Protein AF-0000000071621969 (afdb_homodimer)

Structure (mmCIF, N/CA/C/O backbone):
data_AF-0000000071621969-model_v1
#
loop_
_entity.id
_entity.type
_entity.pdbx_description
1 polymer 'Prolamin-like domain-containing protein'
#
loop_
_atom_site.group_PDB
_atom_site.id
_atom_site.type_symbol
_atom_site.label_atom_id
_atom_site.label_alt_id
_atom_site.label_comp_id
_atom_site.label_asym_id
_atom_site.label_entity_id
_atom_site.label_seq_id
_atom_site.pdbx_PDB_ins_code
_atom_site.Cartn_x
_atom_site.Cartn_y
_atom_site.Cartn_z
_atom_site.occupancy
_atom_site.B_iso_or_equiv
_atom_site.auth_seq_id
_atom_site.auth_comp_id
_atom_site.auth_asym_id
_atom_site.auth_atom_id
_atom_site.pdbx_PDB_model_num
ATOM 1 N N . MET A 1 1 ? 39.312 39.062 74.875 1 33 1 MET A N 1
ATOM 2 C CA . MET A 1 1 ? 38.281 39.656 74.062 1 33 1 MET A CA 1
ATOM 3 C C . MET A 1 1 ? 38.281 39.031 72.625 1 33 1 MET A C 1
ATOM 5 O O . MET A 1 1 ? 37.562 39.469 71.75 1 33 1 MET A O 1
ATOM 9 N N . ALA A 1 2 ? 39.188 38.062 72.438 1 46.53 2 ALA A N 1
ATOM 10 C CA . ALA A 1 2 ? 39.594 37.562 71.125 1 46.53 2 ALA A CA 1
ATOM 11 C C . ALA A 1 2 ? 38.625 36.531 70.562 1 46.53 2 ALA A C 1
ATOM 13 O O . ALA A 1 2 ? 38.688 36.156 69.375 1 46.53 2 ALA A O 1
ATOM 14 N N . THR A 1 3 ? 37.688 36 71.375 1 51.53 3 THR A N 1
ATOM 15 C CA . THR A 1 3 ? 37 34.781 71 1 51.53 3 THR A CA 1
ATOM 16 C C . THR A 1 3 ? 35.875 35.062 70 1 51.53 3 THR A C 1
ATOM 18 O O . THR A 1 3 ? 35.219 34.125 69.5 1 51.53 3 THR A O 1
ATOM 21 N N . THR A 1 4 ? 35.5 36.344 69.875 1 51.44 4 THR A N 1
ATOM 22 C CA . THR A 1 4 ? 34.188 36.531 69.25 1 51.44 4 THR A CA 1
ATOM 23 C C . THR A 1 4 ? 34.281 36.375 67.688 1 51.44 4 THR A C 1
ATOM 25 O O . THR A 1 4 ? 33.281 36.469 67 1 51.44 4 THR A O 1
ATOM 28 N N . GLN A 1 5 ? 35.5 36.344 67.125 1 49.06 5 GLN A N 1
ATOM 29 C CA . GLN A 1 5 ? 35.531 36.562 65.688 1 49.06 5 GLN A CA 1
ATOM 30 C C . GLN A 1 5 ? 35.094 35.312 64.938 1 49.06 5 GLN A C 1
ATOM 32 O O . GLN A 1 5 ? 34.812 35.375 63.719 1 49.06 5 GLN A O 1
ATOM 37 N N . TYR A 1 6 ? 35.156 34.125 65.562 1 48.22 6 TYR A N 1
ATOM 38 C CA . TYR A 1 6 ? 35.062 32.938 64.688 1 48.22 6 TYR A CA 1
ATOM 39 C C . TYR A 1 6 ? 33.625 32.688 64.25 1 48.22 6 TYR A C 1
ATOM 41 O O . TYR A 1 6 ? 33.344 31.875 63.375 1 48.22 6 TYR A O 1
ATOM 49 N N . SER A 1 7 ? 32.656 33.312 65 1 53.62 7 SER A N 1
ATOM 50 C CA . SER A 1 7 ? 31.297 32.875 64.75 1 53.62 7 SER A CA 1
ATOM 51 C C . SER A 1 7 ? 30.75 33.469 63.469 1 53.62 7 SER A C 1
ATOM 53 O O . SER A 1 7 ? 29.922 32.844 62.781 1 53.62 7 SER A O 1
ATOM 55 N N . LEU A 1 8 ? 31.312 34.656 63.094 1 53.22 8 LEU A N 1
ATOM 56 C CA . LEU A 1 8 ? 30.688 35.312 61.969 1 53.22 8 LEU A CA 1
ATOM 57 C C . LEU A 1 8 ? 31.047 34.625 60.656 1 53.22 8 LEU A C 1
ATOM 59 O O . LEU A 1 8 ? 30.281 34.688 59.688 1 53.22 8 LEU A O 1
ATOM 63 N N . ASN A 1 9 ? 32.219 33.938 60.688 1 56.28 9 ASN A N 1
ATOM 64 C CA . ASN A 1 9 ? 32.656 33.375 59.438 1 56.28 9 ASN A CA 1
ATOM 65 C C . ASN A 1 9 ? 31.828 32.156 59.031 1 56.28 9 ASN A C 1
ATOM 67 O O . ASN A 1 9 ? 31.672 31.875 57.844 1 56.28 9 ASN A O 1
ATOM 71 N N . ASN A 1 10 ? 31.234 31.469 60.062 1 57.75 10 ASN A N 1
ATOM 72 C CA . ASN A 1 10 ? 30.5 30.25 59.75 1 57.75 10 ASN A CA 1
ATOM 73 C C . ASN A 1 10 ? 29.141 30.562 59.156 1 57.75 10 ASN A C 1
ATOM 75 O O . ASN A 1 10 ? 28.547 29.719 58.469 1 57.75 10 ASN A O 1
ATOM 79 N N . THR A 1 11 ? 28.594 31.781 59.562 1 56.66 11 THR A N 1
ATOM 80 C CA . THR A 1 11 ? 27.266 32.094 59.031 1 56.66 11 THR A CA 1
ATOM 81 C C . THR A 1 11 ? 27.344 32.531 57.594 1 56.66 11 THR A C 1
ATOM 83 O O . THR A 1 11 ? 26.406 32.312 56.812 1 56.66 11 THR A O 1
ATOM 86 N N . ILE A 1 12 ? 28.531 33.125 57.188 1 58.03 12 ILE A N 1
ATOM 87 C CA . ILE A 1 12 ? 28.656 33.562 55.812 1 58.03 12 ILE A CA 1
ATOM 88 C C . ILE A 1 12 ? 28.828 32.375 54.906 1 58.03 12 ILE A C 1
ATOM 90 O O . ILE A 1 12 ? 28.281 32.344 53.781 1 58.03 12 ILE A O 1
ATOM 94 N N . LEU A 1 13 ? 29.359 31.25 55.469 1 57.91 13 LEU A N 1
ATOM 95 C CA . LEU A 1 13 ? 29.594 30.078 54.625 1 57.91 13 LEU A CA 1
ATOM 96 C C . LEU A 1 13 ? 28.266 29.359 54.312 1 57.91 13 LEU A C 1
ATOM 98 O O . LEU A 1 13 ? 28.078 28.859 53.219 1 57.91 13 LEU A O 1
ATOM 102 N N . LEU A 1 14 ? 27.312 29.531 55.219 1 54.31 14 LEU A N 1
ATOM 103 C CA . LEU A 1 14 ? 26.047 28.828 55.031 1 54.31 14 LEU A CA 1
ATOM 104 C C . LEU A 1 14 ? 25.172 29.547 54.031 1 54.31 14 LEU A C 1
ATOM 106 O O . LEU A 1 14 ? 24.484 28.906 53.219 1 54.31 14 LEU A O 1
ATOM 110 N N . VAL A 1 15 ? 25.312 30.891 53.969 1 55.47 15 VAL A N 1
ATOM 111 C CA . VAL A 1 15 ? 24.438 31.609 53.062 1 55.47 15 VAL A CA 1
ATOM 112 C C . VAL A 1 15 ? 24.938 31.469 51.625 1 55.47 15 VAL A C 1
ATOM 114 O O . VAL A 1 15 ? 24.141 31.406 50.688 1 55.47 15 VAL A O 1
ATOM 117 N N . LEU A 1 16 ? 26.266 31.188 51.469 1 54 16 LEU A N 1
ATOM 118 C CA . LEU A 1 16 ? 26.766 31.094 50.094 1 54 16 LEU A CA 1
ATOM 119 C C . LEU A 1 16 ? 26.359 29.766 49.438 1 54 16 LEU A C 1
ATOM 121 O O . LEU A 1 16 ? 26.203 29.688 48.219 1 54 16 LEU A O 1
ATOM 125 N N . ALA A 1 17 ? 26.109 28.734 50.312 1 54.94 17 ALA A N 1
ATOM 126 C CA . ALA A 1 17 ? 25.797 27.438 49.719 1 54.94 17 ALA A CA 1
ATOM 127 C C . ALA A 1 17 ? 24.375 27.391 49.188 1 54.94 17 ALA A C 1
ATOM 129 O O . ALA A 1 17 ? 24.078 26.656 48.25 1 54.94 17 ALA A O 1
ATOM 130 N N . LEU A 1 18 ? 23.469 28.219 49.75 1 52.69 18 LEU A N 1
ATOM 131 C CA . LEU A 1 18 ? 22.078 28.125 49.344 1 52.69 18 LEU A CA 1
ATOM 132 C C . LEU A 1 18 ? 21.844 28.797 48 1 52.69 18 LEU A C 1
ATOM 134 O O . LEU A 1 18 ? 20.969 28.375 47.219 1 52.69 18 LEU A O 1
ATOM 138 N N . VAL A 1 19 ? 22.641 29.828 47.594 1 51.72 19 VAL A N 1
ATOM 139 C CA . VAL A 1 19 ? 22.344 30.531 46.375 1 51.72 19 VAL A CA 1
ATOM 140 C C . VAL A 1 19 ? 22.781 29.688 45.188 1 51.72 19 VAL A C 1
ATOM 142 O O . VAL A 1 19 ? 22.203 29.797 44.094 1 51.72 19 VAL A O 1
ATOM 145 N N . PHE A 1 20 ? 23.75 28.766 45.344 1 51.94 20 PHE A N 1
ATOM 146 C CA . PHE A 1 20 ? 24.234 28.062 44.156 1 51.94 20 PHE A CA 1
ATOM 147 C C . PHE A 1 20 ? 23.234 27.031 43.688 1 51.94 20 PHE A C 1
ATOM 149 O O . PHE A 1 20 ? 23.375 26.469 42.594 1 51.94 20 PHE A O 1
ATOM 156 N N . LEU A 1 21 ? 22.391 26.578 44.562 1 48.22 21 LEU A N 1
ATOM 157 C CA . LEU A 1 21 ? 21.531 25.469 44.156 1 48.22 21 LEU A CA 1
ATOM 158 C C . LEU A 1 21 ? 20.438 25.969 43.219 1 48.22 21 LEU A C 1
ATOM 160 O O . LEU A 1 21 ? 19.797 25.172 42.531 1 48.22 21 LEU A O 1
ATOM 164 N N . ALA A 1 22 ? 20.031 27.234 43.375 1 46.84 22 ALA A N 1
ATOM 165 C CA . ALA A 1 22 ? 18.828 27.594 42.625 1 46.84 22 ALA A CA 1
ATOM 166 C C . ALA A 1 22 ? 19.125 27.734 41.125 1 46.84 22 ALA A C 1
ATOM 168 O O . ALA A 1 22 ? 18.203 27.906 40.344 1 46.84 22 ALA A O 1
ATOM 169 N N . MET A 1 23 ? 20.359 28.062 40.75 1 44.5 23 MET A N 1
ATOM 170 C CA . MET A 1 23 ? 20.484 28.5 39.344 1 44.5 23 MET A CA 1
ATOM 171 C C . MET A 1 23 ? 20.406 27.312 38.406 1 44.5 23 MET A C 1
ATOM 173 O O . MET A 1 23 ? 20.531 27.469 37.188 1 44.5 23 MET A O 1
ATOM 177 N N . ALA A 1 24 ? 20.703 26.109 38.875 1 45.62 24 ALA A N 1
ATOM 178 C CA . ALA A 1 24 ? 20.781 25.156 37.781 1 45.62 24 ALA A CA 1
ATOM 179 C C . ALA A 1 24 ? 19.391 24.844 37.219 1 45.62 24 ALA A C 1
ATOM 181 O O . ALA A 1 24 ? 18.75 23.875 37.625 1 45.62 24 ALA A O 1
ATOM 182 N N . LEU A 1 25 ? 18.453 25.75 37.25 1 46.94 25 LEU A N 1
ATOM 183 C CA . LEU A 1 25 ? 17.312 25.328 36.469 1 46.94 25 LEU A CA 1
ATOM 184 C C . LEU A 1 25 ? 17.719 24.984 35.031 1 46.94 25 LEU A C 1
ATOM 186 O O . LEU A 1 25 ? 18.359 25.797 34.344 1 46.94 25 LEU A O 1
ATOM 190 N N . PRO A 1 26 ? 18.047 23.703 34.719 1 51 26 PRO A N 1
ATOM 191 C CA . PRO A 1 26 ? 18.25 23.422 33.281 1 51 26 PRO A CA 1
ATOM 192 C C . PRO A 1 26 ? 17.234 24.109 32.375 1 51 26 PRO A C 1
ATOM 194 O O . PRO A 1 26 ? 16.062 24.234 32.75 1 51 26 PRO A O 1
ATOM 197 N N . THR A 1 27 ? 17.469 25.328 31.812 1 47.75 27 THR A N 1
ATOM 198 C CA . THR A 1 27 ? 16.703 25.766 30.641 1 47.75 27 THR A CA 1
ATOM 199 C C . THR A 1 27 ? 16.312 24.578 29.766 1 47.75 27 THR A C 1
ATOM 201 O O . THR A 1 27 ? 17.172 23.859 29.266 1 47.75 27 THR A O 1
ATOM 204 N N . SER A 1 28 ? 15.422 23.688 30.219 1 44.31 28 SER A N 1
ATOM 205 C CA . SER A 1 28 ? 14.812 22.797 29.234 1 44.31 28 SER A CA 1
ATOM 206 C C . SER A 1 28 ? 14.656 23.5 27.891 1 44.31 28 SER A C 1
ATOM 208 O O . SER A 1 28 ? 13.867 24.438 27.75 1 44.31 28 SER A O 1
ATOM 210 N N . MET A 1 29 ? 15.734 23.938 27.203 1 40.69 29 MET A N 1
ATOM 211 C CA . MET A 1 29 ? 15.547 24.266 25.781 1 40.69 29 MET A CA 1
ATOM 212 C C . MET A 1 29 ? 14.438 23.422 25.172 1 40.69 29 MET A C 1
ATOM 214 O O . MET A 1 29 ? 14.547 22.188 25.125 1 40.69 29 MET A O 1
ATOM 218 N N . ALA A 1 30 ? 13.195 23.594 25.469 1 45.81 30 ALA A N 1
ATOM 219 C CA . ALA A 1 30 ? 12.156 23.094 24.578 1 45.81 30 ALA A CA 1
ATOM 220 C C . ALA A 1 30 ? 12.594 23.172 23.109 1 45.81 30 ALA A C 1
ATOM 222 O O . ALA A 1 30 ? 12.758 24.266 22.578 1 45.81 30 ALA A O 1
ATOM 223 N N . ARG A 1 31 ? 13.547 22.422 22.703 1 43.47 31 ARG A N 1
ATOM 224 C CA . ARG A 1 31 ? 13.758 22.281 21.25 1 43.47 31 ARG A CA 1
ATOM 225 C C . ARG A 1 31 ? 12.453 22.469 20.5 1 43.47 31 ARG A C 1
ATOM 227 O O . ARG A 1 31 ? 11.531 21.656 20.625 1 43.47 31 ARG A O 1
ATOM 234 N N . VAL A 1 32 ? 11.977 23.609 20.234 1 44.88 32 VAL A N 1
ATOM 235 C CA . VAL A 1 32 ? 11.031 23.812 19.156 1 44.88 32 VAL A CA 1
ATOM 236 C C . VAL A 1 32 ? 11.312 22.828 18.016 1 44.88 32 VAL A C 1
ATOM 238 O O . VAL A 1 32 ? 12.344 22.922 17.359 1 44.88 32 VAL A O 1
ATOM 241 N N . ARG A 1 33 ? 11.148 21.562 18.266 1 44.62 33 ARG A N 1
ATOM 242 C CA . ARG A 1 33 ? 11.125 20.656 17.125 1 44.62 33 ARG A CA 1
ATOM 243 C C . ARG A 1 33 ? 10.703 21.406 15.852 1 44.62 33 ARG A C 1
ATOM 245 O O . ARG A 1 33 ? 9.586 21.922 15.781 1 44.62 33 ARG A O 1
ATOM 252 N N . ASN A 1 34 ? 11.539 22.141 15.172 1 46.16 34 ASN A N 1
ATOM 253 C CA . ASN A 1 34 ? 11.297 22.828 13.906 1 46.16 34 ASN A CA 1
ATOM 254 C C . ASN A 1 34 ? 10.359 22.016 13.008 1 46.16 34 ASN A C 1
ATOM 256 O O . ASN A 1 34 ? 10.672 20.891 12.633 1 46.16 34 ASN A O 1
ATOM 260 N N . ASP A 1 35 ? 9.055 22.297 13.094 1 54.62 35 ASP A N 1
ATOM 261 C CA . ASP A 1 35 ? 7.953 21.812 12.266 1 54.62 35 ASP A CA 1
ATOM 262 C C . ASP A 1 35 ? 8.43 21.484 10.852 1 54.62 35 ASP A C 1
ATOM 264 O O . ASP A 1 35 ? 7.977 20.5 10.25 1 54.62 35 ASP A O 1
ATOM 268 N N . HIS A 1 36 ? 9.406 22.344 10.336 1 57.03 36 HIS A N 1
ATOM 269 C CA . HIS A 1 36 ? 9.898 22.125 8.977 1 57.03 36 HIS A CA 1
ATOM 270 C C . HIS A 1 36 ? 10.602 20.781 8.852 1 57.03 36 HIS A C 1
ATOM 272 O O . HIS A 1 36 ? 10.469 20.094 7.84 1 57.03 36 HIS A O 1
ATOM 278 N N . ASP A 1 37 ? 11.375 20.359 9.922 1 62.81 37 ASP A N 1
ATOM 279 C CA . ASP A 1 37 ? 12.133 19.125 9.859 1 62.81 37 ASP A CA 1
ATOM 280 C C . ASP A 1 37 ? 11.203 17.906 9.859 1 62.81 37 ASP A C 1
ATOM 282 O O . ASP A 1 37 ? 11.445 16.938 9.141 1 62.81 37 ASP A O 1
ATOM 286 N N . ASP A 1 38 ? 10.133 18.125 10.531 1 69.94 38 ASP A N 1
ATOM 287 C CA . ASP A 1 38 ? 9.219 16.984 10.656 1 69.94 38 ASP A CA 1
ATOM 288 C C . ASP A 1 38 ? 8.5 16.719 9.344 1 69.94 38 ASP A C 1
ATOM 290 O O . ASP A 1 38 ? 8.297 15.555 8.969 1 69.94 38 ASP A O 1
ATOM 294 N N . HIS A 1 39 ? 8.352 17.75 8.523 1 76.06 39 HIS A N 1
ATOM 295 C CA . HIS A 1 39 ? 7.613 17.578 7.273 1 76.06 39 HIS A CA 1
ATOM 296 C C . HIS A 1 39 ? 8.477 16.906 6.211 1 76.06 39 HIS A C 1
ATOM 298 O O . HIS A 1 39 ? 7.992 16.062 5.453 1 76.06 39 HIS A O 1
ATOM 304 N N . ASN A 1 40 ? 9.703 17.344 6.207 1 82.56 40 ASN A N 1
ATOM 305 C CA . ASN A 1 40 ? 10.625 16.703 5.27 1 82.56 40 ASN A CA 1
ATOM 306 C C . ASN A 1 40 ? 10.797 15.227 5.578 1 82.56 40 ASN A C 1
ATOM 308 O O . ASN A 1 40 ? 10.938 14.406 4.668 1 82.56 40 ASN A O 1
ATOM 312 N N . GLU A 1 41 ? 10.633 14.992 6.844 1 90.19 41 GLU A N 1
ATOM 313 C CA . GLU A 1 41 ? 10.758 13.586 7.227 1 90.19 41 GLU A CA 1
ATOM 314 C C . GLU A 1 41 ? 9.555 12.773 6.762 1 90.19 41 GLU A C 1
ATOM 316 O O . GLU A 1 41 ? 9.711 11.672 6.234 1 90.19 41 GLU A O 1
ATOM 321 N N . LEU A 1 42 ? 8.391 13.344 6.871 1 91.19 42 LEU A N 1
ATOM 322 C CA . LEU A 1 42 ? 7.195 12.633 6.438 1 91.19 42 LEU A CA 1
ATOM 323 C C . LEU A 1 42 ? 7.211 12.406 4.93 1 91.19 42 LEU A C 1
ATOM 325 O O . LEU A 1 42 ? 6.891 11.312 4.457 1 91.19 42 LEU A O 1
ATOM 329 N N . ILE A 1 43 ? 7.688 13.43 4.23 1 91.94 43 ILE A N 1
ATOM 330 C CA . ILE A 1 43 ? 7.789 13.344 2.775 1 91.94 43 ILE A CA 1
ATOM 331 C C . ILE A 1 43 ? 8.727 12.203 2.387 1 91.94 43 ILE A C 1
ATOM 333 O O . ILE A 1 43 ? 8.414 11.422 1.489 1 91.94 43 ILE A O 1
ATOM 337 N N . SER A 1 44 ? 9.75 12.07 3.037 1 91.12 44 SER A N 1
ATOM 338 C CA . SER A 1 44 ? 10.727 11.023 2.764 1 91.12 44 SER A CA 1
ATOM 339 C C . SER A 1 44 ? 10.18 9.648 3.111 1 91.12 44 SER A C 1
ATOM 341 O O . SER A 1 44 ? 10.336 8.695 2.344 1 91.12 44 SER A O 1
ATOM 343 N N . ARG A 1 45 ? 9.469 9.555 4.219 1 91.25 45 ARG A N 1
ATOM 344 C CA . ARG A 1 45 ? 8.914 8.266 4.637 1 91.25 45 ARG A CA 1
ATOM 345 C C . ARG A 1 45 ? 7.82 7.809 3.676 1 91.25 45 ARG A C 1
ATOM 347 O O . ARG A 1 45 ? 7.668 6.609 3.43 1 91.25 45 ARG A O 1
ATOM 354 N N . LEU A 1 46 ? 7.16 8.758 3.062 1 93.56 46 LEU A N 1
ATOM 355 C CA . LEU A 1 46 ? 6.074 8.43 2.143 1 93.56 46 LEU A CA 1
ATOM 356 C C . LEU A 1 46 ? 6.602 8.234 0.727 1 93.56 46 LEU A C 1
ATOM 358 O O . LEU A 1 46 ? 5.828 7.98 -0.199 1 93.56 46 LEU A O 1
ATOM 362 N N . LYS A 1 47 ? 7.941 8.352 0.608 1 93.94 47 LYS A N 1
ATOM 363 C CA . LYS A 1 47 ? 8.594 8.18 -0.686 1 93.94 47 LYS A CA 1
ATOM 364 C C . LYS A 1 47 ? 8.055 9.172 -1.71 1 93.94 47 LYS A C 1
ATOM 366 O O . LYS A 1 47 ? 7.742 8.797 -2.842 1 93.94 47 LYS A O 1
ATOM 371 N N . LEU A 1 48 ? 7.996 10.383 -1.327 1 90.25 48 LEU A N 1
ATOM 372 C CA . LEU A 1 48 ? 7.473 11.422 -2.203 1 90.25 48 LEU A CA 1
ATOM 373 C C . LEU A 1 48 ? 8.578 12.391 -2.619 1 90.25 48 LEU A C 1
ATOM 375 O O . LEU A 1 48 ? 8.336 13.336 -3.365 1 90.25 48 LEU A O 1
ATOM 379 N N . ASP A 1 49 ? 9.742 12.078 -2.197 1 82.94 49 ASP A N 1
ATOM 380 C CA . ASP A 1 49 ? 10.859 12.969 -2.51 1 82.94 49 ASP A CA 1
ATOM 381 C C . ASP A 1 49 ? 11.211 12.898 -3.994 1 82.94 49 ASP A C 1
ATOM 383 O O . ASP A 1 49 ? 10.859 11.938 -4.68 1 82.94 49 ASP A O 1
ATOM 387 N N . SER A 1 50 ? 11.477 13.914 -4.582 1 73.31 50 SER A N 1
ATOM 388 C CA . SER A 1 50 ? 11.812 14.039 -6 1 73.31 50 SER A CA 1
ATOM 389 C C . SER A 1 50 ? 13.039 13.203 -6.348 1 73.31 50 SER A C 1
ATOM 391 O O . SER A 1 50 ? 13.516 13.234 -7.484 1 73.31 50 SER A O 1
ATOM 393 N N . SER A 1 51 ? 13.383 12.438 -5.438 1 66.94 51 SER A N 1
ATOM 394 C CA . SER A 1 51 ? 14.492 11.578 -5.828 1 66.94 51 SER A CA 1
ATOM 395 C C . SER A 1 51 ? 14.031 10.469 -6.77 1 66.94 51 SER A C 1
ATOM 397 O O . SER A 1 51 ? 12.859 10.086 -6.762 1 66.94 51 SER A O 1
ATOM 399 N N . SER A 1 52 ? 14.773 10.148 -7.797 1 59.34 52 SER A N 1
ATOM 400 C CA . SER A 1 52 ? 14.492 9.117 -8.789 1 59.34 52 SER A CA 1
ATOM 401 C C . SER A 1 52 ? 13.945 7.852 -8.125 1 59.34 52 SER A C 1
ATOM 403 O O . SER A 1 52 ? 12.992 7.246 -8.617 1 59.34 52 SER A O 1
ATOM 405 N N . SER A 1 53 ? 14.461 7.594 -6.938 1 61.28 53 SER A N 1
ATOM 406 C CA . SER A 1 53 ? 14.094 6.352 -6.27 1 61.28 53 SER A CA 1
ATOM 407 C C . SER A 1 53 ? 12.68 6.43 -5.703 1 61.28 53 SER A C 1
ATOM 409 O O . SER A 1 53 ? 11.922 5.461 -5.777 1 61.28 53 SER A O 1
ATOM 411 N N . SER A 1 54 ? 12.25 7.602 -5.227 1 62.94 54 SER A N 1
ATOM 412 C CA . SER A 1 54 ? 10.953 7.762 -4.582 1 62.94 54 SER A CA 1
ATOM 413 C C . SER A 1 54 ? 9.82 7.715 -5.602 1 62.94 54 SER A C 1
ATOM 415 O O . SER A 1 54 ? 8.766 7.129 -5.336 1 62.94 54 SER A O 1
ATOM 417 N N . ASN A 1 55 ? 10.148 8.266 -6.797 1 63.31 55 ASN A N 1
ATOM 418 C CA . ASN A 1 55 ? 9.117 8.297 -7.832 1 63.31 55 ASN A CA 1
ATOM 419 C C . ASN A 1 55 ? 8.828 6.906 -8.383 1 63.31 55 ASN A C 1
ATOM 421 O O . ASN A 1 55 ? 7.703 6.621 -8.797 1 63.31 55 ASN A O 1
ATOM 425 N N . ASN A 1 56 ? 9.609 6.02 -7.98 1 89.94 56 ASN A N 1
ATOM 426 C CA . ASN A 1 56 ? 9.477 4.68 -8.539 1 89.94 56 ASN A CA 1
ATOM 427 C C . ASN A 1 56 ? 8.68 3.768 -7.609 1 89.94 56 ASN A C 1
ATOM 429 O O . ASN A 1 56 ? 8.117 2.76 -8.047 1 89.94 56 ASN A O 1
ATOM 433 N N . CYS A 1 57 ? 8.461 4.332 -6.449 1 96 57 CYS A N 1
ATOM 434 C CA . CYS A 1 57 ? 7.84 3.432 -5.484 1 96 57 CYS A CA 1
ATOM 435 C C . CYS A 1 57 ? 6.336 3.34 -5.719 1 96 57 CYS A C 1
ATOM 437 O O . CYS A 1 57 ? 5.789 2.244 -5.844 1 96 57 CYS A O 1
ATOM 439 N N . TRP A 1 58 ? 5.637 4.457 -5.836 1 95.62 58 TRP A N 1
ATOM 440 C CA . TRP A 1 58 ? 4.195 4.445 -6.059 1 95.62 58 TRP A CA 1
ATOM 441 C C . TRP A 1 58 ? 3.865 3.9 -7.441 1 95.62 58 TRP A C 1
ATOM 443 O O . TRP A 1 58 ? 2.891 3.162 -7.609 1 95.62 58 TRP A O 1
ATOM 453 N N . ASP A 1 59 ? 4.727 4.246 -8.453 1 95.44 59 ASP A N 1
ATOM 454 C CA . ASP A 1 59 ? 4.551 3.682 -9.789 1 95.44 59 ASP A CA 1
ATOM 455 C C . ASP A 1 59 ? 4.645 2.158 -9.75 1 95.44 59 ASP A C 1
ATOM 457 O O . ASP A 1 59 ? 3.883 1.469 -10.438 1 95.44 59 ASP A O 1
ATOM 461 N N . SER A 1 60 ? 5.582 1.694 -9.016 1 97.31 60 SER A N 1
ATOM 462 C CA . SER A 1 60 ? 5.762 0.25 -8.906 1 97.31 60 SER A CA 1
ATOM 463 C C . SER A 1 60 ? 4.582 -0.401 -8.188 1 97.31 60 SER A C 1
ATOM 465 O O . SER A 1 60 ? 4.199 -1.527 -8.516 1 97.31 60 SER A O 1
ATOM 467 N N . LEU A 1 61 ? 4.012 0.309 -7.211 1 96.94 61 LEU A N 1
ATOM 468 C CA . LEU A 1 61 ? 2.83 -0.215 -6.531 1 96.94 61 LEU A CA 1
ATOM 469 C C . LEU A 1 61 ? 1.648 -0.311 -7.488 1 96.94 61 LEU A C 1
ATOM 471 O O . LEU A 1 61 ? 0.916 -1.303 -7.48 1 96.94 61 LEU A O 1
ATOM 475 N N . ILE A 1 62 ? 1.509 0.731 -8.312 1 95.94 62 ILE A N 1
ATOM 476 C CA . ILE A 1 62 ? 0.455 0.722 -9.32 1 95.94 62 ILE A CA 1
ATOM 477 C C . ILE A 1 62 ? 0.706 -0.406 -10.32 1 95.94 62 ILE A C 1
ATOM 479 O O . ILE A 1 62 ? -0.222 -1.12 -10.703 1 95.94 62 ILE A O 1
ATOM 483 N N . GLU A 1 63 ? 1.923 -0.586 -10.734 1 97.31 63 GLU A N 1
ATOM 484 C CA . GLU A 1 63 ? 2.277 -1.679 -11.633 1 97.31 63 GLU A CA 1
ATOM 485 C C . GLU A 1 63 ? 1.968 -3.035 -11.008 1 97.31 63 GLU A C 1
ATOM 487 O O . GLU A 1 63 ? 1.441 -3.928 -11.672 1 97.31 63 GLU A O 1
ATOM 492 N N . LEU A 1 64 ? 2.289 -3.217 -9.75 1 97.62 64 LEU A N 1
ATOM 493 C CA . LEU A 1 64 ? 1.969 -4.461 -9.062 1 97.62 64 LEU A CA 1
ATOM 494 C C . LEU A 1 64 ? 0.469 -4.734 -9.094 1 97.62 64 LEU A C 1
ATOM 496 O O . LEU A 1 64 ? 0.044 -5.867 -9.328 1 97.62 64 LEU A O 1
ATOM 500 N N . GLN A 1 65 ? -0.31 -3.701 -8.82 1 95.56 65 GLN A N 1
ATOM 501 C CA . GLN A 1 65 ? -1.759 -3.846 -8.914 1 95.56 65 GLN A CA 1
ATOM 502 C C . GLN A 1 65 ? -2.184 -4.27 -10.312 1 95.56 65 GLN A C 1
ATOM 504 O O . GLN A 1 65 ? -3.066 -5.113 -10.477 1 95.56 65 GLN A O 1
ATOM 509 N N . SER A 1 66 ? -1.54 -3.621 -11.273 1 96.44 66 SER A N 1
ATOM 510 C CA . SER A 1 66 ? -1.92 -3.869 -12.664 1 96.44 66 SER A CA 1
ATOM 511 C C . SER A 1 66 ? -1.583 -5.297 -13.078 1 96.44 66 SER A C 1
ATOM 513 O O . SER A 1 66 ? -2.252 -5.871 -13.938 1 96.44 66 SER A O 1
ATOM 515 N N . CYS A 1 67 ? -0.623 -5.914 -12.445 1 97.5 67 CYS A N 1
ATOM 516 C CA . CYS A 1 67 ? -0.188 -7.234 -12.883 1 97.5 67 CYS A CA 1
ATOM 517 C C . CYS A 1 67 ? -0.594 -8.305 -11.875 1 97.5 67 CYS A C 1
ATOM 519 O O . CYS A 1 67 ? -0.052 -9.414 -11.883 1 97.5 67 CYS A O 1
ATOM 521 N N . THR A 1 68 ? -1.545 -8.055 -11.016 1 95.44 68 THR A N 1
ATOM 522 C CA . THR A 1 68 ? -1.96 -9 -9.984 1 95.44 68 THR A CA 1
ATOM 523 C C . THR A 1 68 ? -2.48 -10.289 -10.609 1 95.44 68 THR A C 1
ATOM 525 O O . THR A 1 68 ? -2.289 -11.375 -10.062 1 95.44 68 THR A O 1
ATOM 528 N N . THR A 1 69 ? -3.164 -10.125 -11.734 1 93.88 69 THR A N 1
ATOM 529 C CA . THR A 1 69 ? -3.646 -11.328 -12.406 1 93.88 69 THR A CA 1
ATOM 530 C C . THR A 1 69 ? -2.48 -12.227 -12.805 1 93.88 69 THR A C 1
ATOM 532 O O . THR A 1 69 ? -2.555 -13.445 -12.656 1 93.88 69 THR A O 1
ATOM 535 N N . GLU A 1 70 ? -1.412 -11.562 -13.32 1 96.94 70 GLU A N 1
ATOM 536 C CA . GLU A 1 70 ? -0.196 -12.305 -13.625 1 96.94 70 GLU A CA 1
ATOM 537 C C . GLU A 1 70 ? 0.334 -13.031 -12.391 1 96.94 70 GLU A C 1
ATOM 539 O O . GLU A 1 70 ? 0.745 -14.188 -12.469 1 96.94 70 GLU A O 1
ATOM 544 N N . VAL A 1 71 ? 0.311 -12.469 -11.305 1 97.56 71 VAL A N 1
ATOM 545 C CA . VAL A 1 71 ? 0.828 -13.023 -10.062 1 97.56 71 VAL A CA 1
ATOM 546 C C . VAL A 1 71 ? -0.031 -14.211 -9.633 1 97.56 71 VAL A C 1
ATOM 548 O O . VAL A 1 71 ? 0.494 -15.258 -9.258 1 97.56 71 VAL A O 1
ATOM 551 N N . ILE A 1 72 ? -1.323 -14.031 -9.688 1 95 72 ILE A N 1
ATOM 552 C CA . ILE A 1 72 ? -2.242 -15.102 -9.32 1 95 72 ILE A CA 1
ATOM 553 C C . ILE A 1 72 ? -2.016 -16.312 -10.219 1 95 72 ILE A C 1
ATOM 555 O O . ILE A 1 72 ? -1.892 -17.438 -9.734 1 95 72 ILE A O 1
ATOM 559 N N . MET A 1 73 ? -1.929 -16.062 -11.539 1 94.75 73 MET A N 1
ATOM 560 C CA . MET A 1 73 ? -1.71 -17.141 -12.484 1 94.75 73 MET A CA 1
ATOM 561 C C . MET A 1 73 ? -0.354 -17.812 -12.258 1 94.75 73 MET A C 1
ATOM 563 O O . MET A 1 73 ? -0.206 -19.016 -12.445 1 94.75 73 MET A O 1
ATOM 567 N N . PHE A 1 74 ? 0.629 -16.984 -11.867 1 96.38 74 PHE A N 1
ATOM 568 C CA . PHE A 1 74 ? 1.951 -17.5 -11.516 1 96.38 74 PHE A CA 1
ATOM 569 C C . PHE A 1 74 ? 1.85 -18.594 -10.469 1 96.38 74 PHE A C 1
ATOM 571 O O . PHE A 1 74 ? 2.48 -19.656 -10.602 1 96.38 74 PHE A O 1
ATOM 578 N N . PHE A 1 75 ? 1.083 -18.391 -9.422 1 94.44 75 PHE A N 1
ATOM 579 C CA . PHE A 1 75 ? 0.949 -19.375 -8.352 1 94.44 75 PHE A CA 1
ATOM 580 C C . PHE A 1 75 ? 0.035 -20.516 -8.773 1 94.44 75 PHE A C 1
ATOM 582 O O . PHE A 1 75 ? 0.229 -21.656 -8.352 1 94.44 75 PHE A O 1
ATOM 589 N N . LEU A 1 76 ? -0.852 -20.266 -9.633 1 90.88 76 LEU A N 1
ATOM 590 C CA . LEU A 1 76 ? -1.815 -21.281 -10.062 1 90.88 76 LEU A CA 1
ATOM 591 C C . LEU A 1 76 ? -1.181 -22.25 -11.047 1 90.88 76 LEU A C 1
ATOM 593 O O . LEU A 1 76 ? -1.533 -23.438 -11.07 1 90.88 76 LEU A O 1
ATOM 597 N N . ASN A 1 77 ? -0.298 -21.719 -11.789 1 91.56 77 ASN A N 1
ATOM 598 C CA . ASN A 1 77 ? 0.219 -22.5 -12.906 1 91.56 77 ASN A CA 1
ATOM 599 C C . ASN A 1 77 ? 1.617 -23.047 -12.617 1 91.56 77 ASN A C 1
ATOM 601 O O . ASN A 1 77 ? 2.445 -23.156 -13.523 1 91.56 77 ASN A O 1
ATOM 605 N N . GLY A 1 78 ? 1.987 -23.156 -11.336 1 91.81 78 GLY A N 1
ATOM 606 C CA . GLY A 1 78 ? 3.227 -23.828 -10.992 1 91.81 78 GLY A CA 1
ATOM 607 C C . GLY A 1 78 ? 4.438 -22.922 -11.039 1 91.81 78 GLY A C 1
ATOM 608 O O . GLY A 1 78 ? 5.551 -23.375 -11.305 1 91.81 78 GLY A O 1
ATOM 609 N N . GLU A 1 79 ? 4.234 -21.562 -10.977 1 93.19 79 GLU A N 1
ATOM 610 C CA . GLU A 1 79 ? 5.289 -20.578 -10.812 1 93.19 79 GLU A CA 1
ATOM 611 C C . GLU A 1 79 ? 6.258 -20.594 -11.992 1 93.19 79 GLU A C 1
ATOM 613 O O . GLU A 1 79 ? 7.477 -20.609 -11.797 1 93.19 79 GLU A O 1
ATOM 618 N N . THR A 1 80 ? 5.688 -20.547 -13.156 1 90.25 80 THR A N 1
ATOM 619 C CA . THR A 1 80 ? 6.52 -20.766 -14.336 1 90.25 80 THR A CA 1
ATOM 620 C C . THR A 1 80 ? 6.867 -19.438 -15.008 1 90.25 80 THR A C 1
ATOM 622 O O . THR A 1 80 ? 7.875 -19.344 -15.711 1 90.25 80 THR A O 1
ATOM 625 N N . TYR A 1 81 ? 5.945 -18.484 -14.883 1 94.62 81 TYR A N 1
ATOM 626 C CA . TYR A 1 81 ? 6.285 -17.266 -15.602 1 94.62 81 TYR A CA 1
ATOM 627 C C . TYR A 1 81 ? 5.668 -16.047 -14.93 1 94.62 81 TYR A C 1
ATOM 629 O O . TYR A 1 81 ? 4.488 -16.062 -14.562 1 94.62 81 TYR A O 1
ATOM 637 N N . LEU A 1 82 ? 6.457 -14.969 -14.828 1 96.5 82 LEU A N 1
ATOM 638 C CA . LEU A 1 82 ? 6.094 -13.602 -14.461 1 96.5 82 LEU A CA 1
ATOM 639 C C . LEU A 1 82 ? 6.75 -12.594 -15.398 1 96.5 82 LEU A C 1
ATOM 641 O O . LEU A 1 82 ? 7.949 -12.672 -15.656 1 96.5 82 LEU A O 1
ATOM 645 N N . GLY A 1 83 ? 5.961 -11.656 -15.945 1 96.94 83 GLY A N 1
ATOM 646 C CA . GLY A 1 83 ? 6.492 -10.695 -16.891 1 96.94 83 GLY A CA 1
ATOM 647 C C . GLY A 1 83 ? 7.551 -9.789 -16.297 1 96.94 83 GLY A C 1
ATOM 648 O O . GLY A 1 83 ? 7.59 -9.586 -15.078 1 96.94 83 GLY A O 1
ATOM 649 N N . PRO A 1 84 ? 8.406 -9.258 -17.141 1 97 84 PRO A N 1
ATOM 650 C CA . PRO A 1 84 ? 9.531 -8.461 -16.641 1 97 84 PRO A CA 1
ATOM 651 C C . PRO A 1 84 ? 9.086 -7.203 -15.906 1 97 84 PRO A C 1
ATOM 653 O O . PRO A 1 84 ? 9.719 -6.797 -14.93 1 97 84 PRO A O 1
ATOM 656 N N . SER A 1 85 ? 8.016 -6.582 -16.375 1 96.88 85 SER A N 1
ATOM 657 C CA . SER A 1 85 ? 7.535 -5.379 -15.711 1 96.88 85 SER A CA 1
ATOM 658 C C . SER A 1 85 ? 7.047 -5.688 -14.297 1 96.88 85 SER A C 1
ATOM 660 O O . SER A 1 85 ? 7.309 -4.926 -13.367 1 96.88 85 SER A O 1
ATOM 662 N N . CYS A 1 86 ? 6.371 -6.762 -14.18 1 98.25 86 CYS A N 1
ATOM 663 C CA . CYS A 1 86 ? 5.891 -7.188 -12.875 1 98.25 86 CYS A CA 1
ATOM 664 C C . CYS A 1 86 ? 7.055 -7.52 -11.945 1 98.25 86 CYS A C 1
ATOM 666 O O . CYS A 1 86 ? 7.066 -7.105 -10.789 1 98.25 86 CYS A O 1
ATOM 668 N N . CYS A 1 87 ? 8.055 -8.18 -12.461 1 98.06 87 CYS A N 1
ATOM 669 C CA . CYS A 1 87 ? 9.242 -8.516 -11.688 1 98.06 87 CYS A CA 1
ATOM 670 C C . CYS A 1 87 ? 9.977 -7.262 -11.234 1 98.06 87 CYS A C 1
ATOM 672 O O . CYS A 1 87 ? 10.438 -7.184 -10.094 1 98.06 87 CYS A O 1
ATOM 674 N N . GLN A 1 88 ? 10.062 -6.379 -12.148 1 96.88 88 GLN A N 1
ATOM 675 C CA . GLN A 1 88 ? 10.719 -5.129 -11.781 1 96.88 88 GLN A CA 1
ATOM 676 C C . GLN A 1 88 ? 9.984 -4.426 -10.648 1 96.88 88 GLN A C 1
ATOM 678 O O . GLN A 1 88 ? 10.602 -3.924 -9.711 1 96.88 88 GLN A O 1
ATOM 683 N N . ALA A 1 89 ? 8.633 -4.355 -10.758 1 97.44 89 ALA A N 1
ATOM 684 C CA . ALA A 1 89 ? 7.824 -3.73 -9.711 1 97.44 89 ALA A CA 1
ATOM 685 C C . ALA A 1 89 ? 8.031 -4.426 -8.375 1 97.44 89 ALA A C 1
ATOM 687 O O . ALA A 1 89 ? 8.195 -3.768 -7.34 1 97.44 89 ALA A O 1
ATOM 688 N N . ILE A 1 90 ? 8.062 -5.699 -8.359 1 97.88 90 ILE A N 1
ATOM 689 C CA . ILE A 1 90 ? 8.25 -6.496 -7.152 1 97.88 90 ILE A CA 1
ATOM 690 C C . ILE A 1 90 ? 9.617 -6.191 -6.539 1 97.88 90 ILE A C 1
ATOM 692 O O . ILE A 1 90 ? 9.727 -5.988 -5.328 1 97.88 90 ILE A O 1
ATOM 696 N N . ARG A 1 91 ? 10.617 -6.109 -7.359 1 96.75 91 ARG A N 1
ATOM 697 C CA . ARG A 1 91 ? 11.969 -5.828 -6.875 1 96.75 91 ARG A CA 1
ATOM 698 C C . ARG A 1 91 ? 12.055 -4.434 -6.27 1 96.75 91 ARG A C 1
ATOM 700 O O . ARG A 1 91 ? 12.594 -4.258 -5.176 1 96.75 91 ARG A O 1
ATOM 707 N N . ILE A 1 92 ? 11.57 -3.492 -6.949 1 96.31 92 ILE A N 1
ATOM 708 C CA . ILE A 1 92 ? 11.656 -2.107 -6.5 1 96.31 92 ILE A CA 1
ATOM 709 C C . ILE A 1 92 ? 10.922 -1.948 -5.172 1 96.31 92 ILE A C 1
ATOM 711 O O . ILE A 1 92 ? 11.453 -1.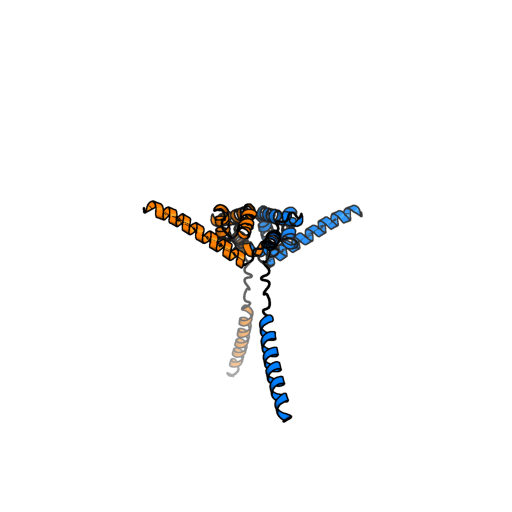354 -4.23 1 96.31 92 ILE A O 1
ATOM 715 N N . ILE A 1 93 ? 9.695 -2.5 -5.09 1 96.81 93 ILE A N 1
ATOM 716 C CA . ILE A 1 93 ? 8.922 -2.387 -3.857 1 96.81 93 ILE A CA 1
ATOM 717 C C . ILE A 1 93 ? 9.672 -3.064 -2.713 1 96.81 93 ILE A C 1
ATOM 719 O O . ILE A 1 93 ? 9.805 -2.492 -1.629 1 96.81 93 ILE A O 1
ATOM 723 N N . GLY A 1 94 ? 10.141 -4.18 -2.953 1 96.19 94 GLY A N 1
ATOM 724 C CA . GLY A 1 94 ? 10.758 -4.992 -1.918 1 96.19 94 GLY A CA 1
ATOM 725 C C . GLY A 1 94 ? 12.125 -4.48 -1.491 1 96.19 94 GLY A C 1
ATOM 726 O O . GLY A 1 94 ? 12.477 -4.539 -0.31 1 96.19 94 GLY A O 1
ATOM 727 N N . LYS A 1 95 ? 12.859 -3.92 -2.383 1 93.81 95 LYS A N 1
ATOM 728 C CA . LYS A 1 95 ? 14.266 -3.641 -2.086 1 93.81 95 LYS A CA 1
ATOM 729 C C . LYS A 1 95 ? 14.5 -2.143 -1.904 1 93.81 95 LYS A C 1
ATOM 731 O O . LYS A 1 95 ? 15.445 -1.734 -1.229 1 93.81 95 LYS A O 1
ATOM 736 N N . GLN A 1 96 ? 13.625 -1.317 -2.453 1 92.94 96 GLN A N 1
ATOM 737 C CA . GLN A 1 96 ? 13.953 0.104 -2.488 1 92.94 96 GLN A CA 1
ATOM 738 C C . GLN A 1 96 ? 12.867 0.936 -1.813 1 92.94 96 GLN A C 1
ATOM 740 O O . GLN A 1 96 ? 13.07 2.119 -1.535 1 92.94 96 GLN A O 1
ATOM 745 N N . CYS A 1 97 ? 11.742 0.357 -1.611 1 95.5 97 CYS A N 1
ATOM 746 C CA . CYS A 1 97 ? 10.617 1.166 -1.142 1 95.5 97 CYS A CA 1
ATOM 747 C C . CYS A 1 97 ? 10.133 0.686 0.22 1 95.5 97 CYS A C 1
ATOM 749 O O . CYS A 1 97 ? 10.562 1.197 1.254 1 95.5 97 CYS A O 1
ATOM 751 N N . TRP A 1 98 ? 9.172 -0.317 0.222 1 95.69 98 TRP A N 1
ATOM 752 C CA . TRP A 1 98 ? 8.477 -0.813 1.407 1 95.69 98 TRP A CA 1
ATOM 753 C C . TRP A 1 98 ? 8.477 -2.338 1.438 1 95.69 98 TRP A C 1
ATOM 755 O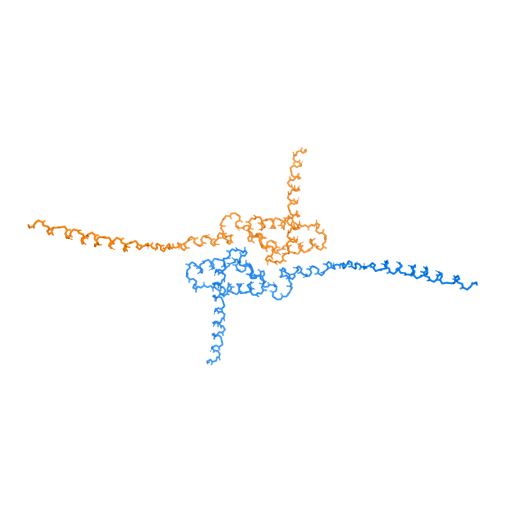 O . TRP A 1 98 ? 7.508 -2.971 1.003 1 95.69 98 TRP A O 1
ATOM 765 N N . PRO A 1 99 ? 9.43 -2.953 2.094 1 95.31 99 PRO A N 1
ATOM 766 C CA . PRO A 1 99 ? 9.492 -4.418 2.07 1 95.31 99 PRO A CA 1
ATOM 767 C C . PRO A 1 99 ? 8.266 -5.066 2.709 1 95.31 99 PRO A C 1
ATOM 769 O O . PRO A 1 99 ? 7.871 -6.168 2.316 1 95.31 99 PRO A O 1
ATOM 772 N N . ALA A 1 100 ? 7.633 -4.34 3.645 1 97.31 100 ALA A N 1
ATOM 773 C CA . ALA A 1 100 ? 6.484 -4.902 4.352 1 97.31 100 ALA A CA 1
ATOM 774 C C . ALA A 1 100 ? 5.211 -4.766 3.525 1 97.31 100 ALA A C 1
ATOM 776 O O . ALA A 1 100 ? 4.152 -5.27 3.914 1 97.31 100 ALA A O 1
ATOM 777 N N . MET A 1 101 ? 5.285 -4.137 2.346 1 97.94 101 MET A N 1
ATOM 778 C CA . MET A 1 101 ? 4.125 -3.867 1.504 1 97.94 101 MET A CA 1
ATOM 779 C C . MET A 1 101 ? 3.449 -5.168 1.08 1 97.94 101 MET A C 1
ATOM 781 O O . MET A 1 101 ? 2.225 -5.285 1.148 1 97.94 101 MET A O 1
ATOM 785 N N . PHE A 1 102 ? 4.188 -6.148 0.74 1 98.19 102 PHE A N 1
ATOM 786 C CA . PHE A 1 102 ? 3.629 -7.395 0.233 1 98.19 102 PHE A CA 1
ATOM 787 C C . PHE A 1 102 ? 2.756 -8.062 1.286 1 98.19 102 PHE A C 1
ATOM 789 O O . PHE A 1 102 ? 1.624 -8.461 1.001 1 98.19 102 PHE A O 1
ATOM 796 N N . GLY A 1 103 ? 3.305 -8.148 2.48 1 97.69 103 GLY A N 1
ATOM 797 C CA . GLY A 1 103 ? 2.506 -8.703 3.559 1 97.69 103 GLY A CA 1
ATOM 798 C C . GLY A 1 103 ? 1.277 -7.879 3.883 1 97.69 103 GLY A C 1
ATOM 799 O O . GLY A 1 103 ? 0.21 -8.422 4.168 1 97.69 103 GLY A O 1
ATOM 800 N N . THR A 1 104 ? 1.417 -6.629 3.822 1 97.75 104 THR A N 1
ATOM 801 C CA . THR A 1 104 ? 0.337 -5.707 4.152 1 97.75 104 THR A CA 1
ATOM 802 C C . THR A 1 104 ? -0.83 -5.871 3.184 1 97.75 104 THR A C 1
ATOM 804 O O . THR A 1 104 ? -1.992 -5.836 3.592 1 97.75 104 THR A O 1
ATOM 807 N N . ILE A 1 105 ? -0.467 -6.117 1.914 1 96.75 105 ILE A N 1
ATOM 808 C CA . ILE A 1 105 ? -1.55 -6.199 0.94 1 96.75 105 ILE A CA 1
ATOM 809 C C . ILE A 1 105 ? -2.096 -7.625 0.895 1 96.75 105 ILE A C 1
ATOM 811 O O . ILE A 1 105 ? -3.119 -7.883 0.256 1 96.75 105 ILE A O 1
ATOM 815 N N . GLY A 1 106 ? -1.372 -8.625 1.522 1 95.81 106 GLY A N 1
ATOM 816 C CA . GLY A 1 106 ? -2.068 -9.891 1.67 1 95.81 106 GLY A CA 1
ATOM 817 C C . GLY A 1 106 ? -1.208 -11.094 1.312 1 95.81 106 GLY A C 1
ATOM 818 O O . GLY A 1 106 ? -1.655 -12.234 1.413 1 95.81 106 GLY A O 1
ATOM 819 N N . PHE A 1 107 ? -0 -10.875 0.849 1 96.81 107 PHE A N 1
ATOM 820 C CA . PHE A 1 107 ? 0.861 -12.008 0.549 1 96.81 107 PHE A CA 1
ATOM 821 C C . PHE A 1 107 ? 1.393 -12.641 1.832 1 96.81 107 PHE A C 1
ATOM 823 O O . PHE A 1 107 ? 1.732 -11.93 2.781 1 96.81 107 PHE A O 1
ATOM 830 N N . THR A 1 108 ? 1.441 -13.961 1.764 1 96.75 108 THR A N 1
ATOM 831 C CA . THR A 1 108 ? 2.135 -14.641 2.848 1 96.75 108 THR A CA 1
ATOM 832 C C . THR A 1 108 ? 3.648 -14.523 2.68 1 96.75 108 THR A C 1
ATOM 834 O O . THR A 1 108 ? 4.133 -14.188 1.599 1 96.75 108 THR A O 1
ATOM 837 N N . ASN A 1 109 ? 4.398 -14.805 3.742 1 97.25 109 ASN A N 1
ATOM 838 C CA . ASN A 1 109 ? 5.855 -14.781 3.662 1 97.25 109 ASN A CA 1
ATOM 839 C C . ASN A 1 109 ? 6.375 -15.758 2.605 1 97.25 109 ASN A C 1
ATOM 841 O O . ASN A 1 109 ? 7.309 -15.438 1.868 1 97.25 109 ASN A O 1
ATOM 845 N N . GLN A 1 110 ? 5.77 -16.922 2.588 1 96.5 110 GLN A N 1
ATOM 846 C CA . GLN A 1 110 ? 6.18 -17.922 1.605 1 96.5 110 GLN A CA 1
ATOM 847 C C . GLN A 1 110 ? 5.949 -17.422 0.182 1 96.5 110 GLN A C 1
ATOM 849 O O . GLN A 1 110 ? 6.816 -17.578 -0.681 1 96.5 110 GLN A O 1
ATOM 854 N N . GLU A 1 111 ? 4.816 -16.812 -0.013 1 96.94 111 GLU A N 1
ATOM 855 C CA . GLU A 1 111 ? 4.5 -16.266 -1.331 1 96.94 111 GLU A CA 1
ATOM 856 C C . GLU A 1 111 ? 5.492 -15.18 -1.729 1 96.94 111 GLU A C 1
ATOM 858 O O . GLU A 1 111 ? 5.941 -15.133 -2.875 1 96.94 111 GLU A O 1
ATOM 863 N N . VAL A 1 112 ? 5.832 -14.352 -0.855 1 97.81 112 VAL A N 1
ATOM 864 C CA . VAL A 1 112 ? 6.77 -13.266 -1.1 1 97.81 112 VAL A CA 1
ATOM 865 C C . VAL A 1 112 ? 8.141 -13.828 -1.471 1 97.81 112 VAL A C 1
ATOM 867 O O . VAL A 1 112 ? 8.758 -13.383 -2.436 1 97.81 112 VAL A O 1
ATOM 870 N N . ASP A 1 113 ? 8.539 -14.805 -0.76 1 97.5 113 ASP A N 1
ATOM 871 C CA . ASP A 1 113 ? 9.828 -15.438 -1.036 1 97.5 113 ASP A CA 1
ATOM 872 C C . ASP A 1 113 ? 9.867 -16 -2.451 1 97.5 113 ASP A C 1
ATOM 874 O O . ASP A 1 113 ? 10.852 -15.828 -3.17 1 97.5 113 ASP A O 1
ATOM 878 N N . VAL A 1 114 ? 8.844 -16.672 -2.789 1 97.62 114 VAL A N 1
ATOM 879 C CA . VAL A 1 114 ? 8.773 -17.297 -4.105 1 97.62 114 VAL A CA 1
ATOM 880 C C . VAL A 1 114 ? 8.836 -16.219 -5.191 1 97.62 114 VAL A C 1
ATOM 882 O O . VAL A 1 114 ? 9.586 -16.359 -6.16 1 97.62 114 VAL A O 1
ATOM 885 N N . LEU A 1 115 ? 8.023 -15.133 -5.055 1 97.88 115 LEU A N 1
ATOM 886 C CA . LEU A 1 115 ? 7.996 -14.047 -6.031 1 97.88 115 LEU A CA 1
ATOM 887 C C . LEU A 1 115 ? 9.367 -13.398 -6.168 1 97.88 115 LEU A C 1
ATOM 889 O O . LEU A 1 115 ? 9.867 -13.219 -7.281 1 97.88 115 LEU A O 1
ATOM 893 N N . GLN A 1 116 ? 9.969 -13.055 -5.074 1 97.62 116 GLN A N 1
ATOM 894 C CA . GLN A 1 116 ? 11.25 -12.352 -5.094 1 97.62 116 GLN A CA 1
ATOM 895 C C . GLN A 1 116 ? 12.359 -13.25 -5.637 1 97.62 116 GLN A C 1
ATOM 897 O O . GLN A 1 116 ? 13.203 -12.805 -6.41 1 97.62 116 GLN A O 1
ATOM 902 N N . ASP A 1 117 ? 12.312 -14.516 -5.215 1 97.12 117 ASP A N 1
ATOM 903 C CA . ASP A 1 117 ? 13.305 -15.453 -5.734 1 97.12 117 ASP A CA 1
ATOM 904 C C . ASP A 1 117 ? 13.188 -15.594 -7.25 1 97.12 117 ASP A C 1
ATOM 906 O O . ASP A 1 117 ? 14.195 -15.602 -7.957 1 97.12 117 ASP A O 1
ATOM 910 N N . TYR A 1 118 ? 12.023 -15.727 -7.688 1 97.44 118 TYR A N 1
ATOM 911 C CA . TYR A 1 118 ? 11.812 -15.836 -9.125 1 97.44 118 TYR A CA 1
ATOM 912 C C . TYR A 1 118 ? 12.367 -14.609 -9.852 1 97.44 118 TYR A C 1
ATOM 914 O O . TYR A 1 118 ? 13.109 -14.742 -10.828 1 97.44 118 TYR A O 1
ATOM 922 N N . CYS A 1 119 ? 12.008 -13.445 -9.406 1 97.44 119 CYS A N 1
ATOM 923 C CA . CYS A 1 119 ? 12.391 -12.203 -10.062 1 97.44 119 CYS A CA 1
ATOM 924 C C . CYS A 1 119 ? 13.891 -11.961 -9.961 1 97.44 119 CYS A C 1
ATOM 926 O O . CYS A 1 119 ? 14.492 -11.391 -10.867 1 97.44 119 CYS A O 1
ATOM 928 N N . ASP A 1 120 ? 14.484 -12.367 -8.938 1 95.38 120 ASP A N 1
ATOM 929 C CA . ASP A 1 120 ? 15.93 -12.25 -8.797 1 95.38 120 ASP A CA 1
ATOM 930 C C . ASP A 1 120 ? 16.656 -13.148 -9.797 1 95.38 120 ASP A C 1
ATOM 932 O O . ASP A 1 120 ? 17.719 -12.781 -10.312 1 95.38 120 ASP A O 1
ATOM 936 N N . ASP A 1 121 ? 16.109 -14.258 -10.062 1 93.06 121 ASP A N 1
ATOM 937 C CA . ASP A 1 121 ? 16.703 -15.195 -11.016 1 93.06 121 ASP A CA 1
ATOM 938 C C . ASP A 1 121 ? 16.578 -14.68 -12.445 1 93.06 121 ASP A C 1
ATOM 940 O O . ASP A 1 121 ? 17.453 -14.922 -13.281 1 93.06 121 ASP A O 1
ATOM 944 N N . GLN A 1 122 ? 15.484 -14.07 -12.797 1 87.56 122 GLN A N 1
ATOM 945 C CA . GLN A 1 122 ? 15.266 -13.547 -14.133 1 87.56 122 GLN A CA 1
ATOM 946 C C . GLN A 1 122 ? 16.219 -12.398 -14.445 1 87.56 122 GLN A C 1
ATOM 948 O O . GLN A 1 122 ? 16.578 -12.172 -15.602 1 87.56 122 GLN A O 1
ATOM 953 N N . GLN A 1 123 ? 16.5 -11.578 -13.547 1 73.69 123 GLN A N 1
ATOM 954 C CA . GLN A 1 123 ? 17.469 -10.508 -13.75 1 73.69 123 GLN A CA 1
ATOM 955 C C . GLN A 1 123 ? 18.859 -11.062 -14.039 1 73.69 123 GLN A C 1
ATOM 957 O O . GLN A 1 123 ? 19.594 -10.516 -14.859 1 73.69 123 GLN A O 1
ATOM 962 N N . THR A 1 124 ? 19.109 -12.055 -13.336 1 67.12 124 THR A N 1
ATOM 963 C CA . THR A 1 124 ? 20.422 -12.656 -13.523 1 67.12 124 THR A CA 1
ATOM 964 C C . THR A 1 124 ? 20.531 -13.289 -14.906 1 67.12 124 THR A C 1
ATOM 966 O O . THR A 1 124 ? 21.594 -13.234 -15.547 1 67.12 124 THR A O 1
ATOM 969 N N . THR A 1 125 ? 19.484 -13.766 -15.359 1 62.09 125 THR A N 1
ATOM 970 C CA . THR A 1 125 ? 19.531 -14.414 -16.656 1 62.09 125 THR A CA 1
ATOM 971 C C . THR A 1 125 ? 19.641 -13.391 -17.781 1 62.09 125 THR A C 1
ATOM 973 O O . THR A 1 125 ? 20.375 -13.594 -18.75 1 62.09 125 THR A O 1
ATOM 976 N N . THR A 1 126 ? 18.891 -12.273 -17.656 1 59.28 126 THR A N 1
ATOM 977 C CA . THR A 1 126 ? 18.984 -11.25 -18.688 1 59.28 126 THR A CA 1
ATOM 978 C C . THR A 1 126 ? 20.359 -10.602 -18.703 1 59.28 126 THR A C 1
ATOM 980 O O . THR A 1 126 ? 20.891 -10.266 -19.766 1 59.28 126 THR A O 1
ATOM 983 N N . THR A 1 127 ? 20.797 -10.375 -17.469 1 56.78 127 THR A N 1
ATOM 984 C CA . THR A 1 127 ? 22.141 -9.805 -17.438 1 56.78 127 THR A CA 1
ATOM 985 C C . THR A 1 127 ? 23.172 -10.805 -17.969 1 56.78 127 THR A C 1
ATOM 987 O O . THR A 1 127 ? 24.125 -10.414 -18.641 1 56.78 127 THR A O 1
ATOM 990 N N . LYS A 1 128 ? 22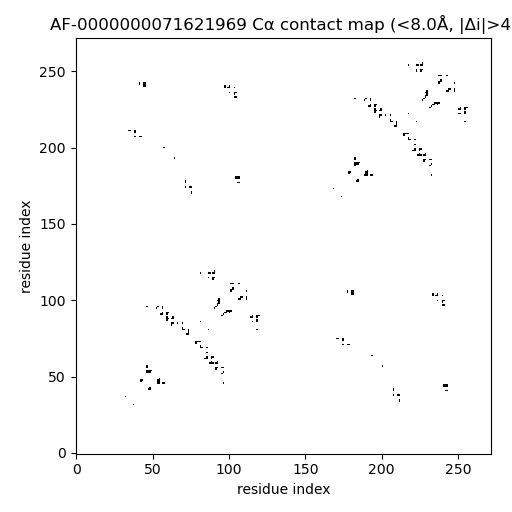.891 -12.078 -17.719 1 56.09 128 LYS A N 1
ATOM 991 C CA . LYS A 1 128 ? 23.844 -13.07 -18.203 1 56.09 128 LYS A CA 1
ATOM 992 C C . LYS A 1 128 ? 23.797 -13.195 -19.719 1 56.09 128 LYS A C 1
ATOM 994 O O . LYS A 1 128 ? 24.844 -13.336 -20.359 1 56.09 128 LYS A O 1
ATOM 999 N N . THR A 1 129 ? 22.625 -13.109 -20.25 1 56.66 129 THR A N 1
ATOM 1000 C CA . THR A 1 129 ? 22.531 -13.266 -21.688 1 56.66 129 THR A CA 1
ATOM 1001 C C . THR A 1 129 ? 23.141 -12.07 -22.406 1 56.66 129 THR A C 1
ATOM 1003 O O . THR A 1 129 ? 23.766 -12.234 -23.469 1 56.66 129 THR A O 1
ATOM 1006 N N . LEU A 1 130 ? 22.953 -10.906 -21.766 1 55.19 130 LEU A N 1
ATOM 1007 C CA . LEU A 1 130 ? 23.531 -9.734 -22.406 1 55.19 130 LEU A CA 1
ATOM 1008 C C . LEU A 1 130 ? 25.062 -9.766 -22.312 1 55.19 130 LEU A C 1
ATOM 1010 O O . LEU A 1 130 ? 25.75 -9.352 -23.25 1 55.19 130 LEU A O 1
ATOM 1014 N N . HIS A 1 131 ? 25.375 -10.195 -21.109 1 55.44 131 HIS A N 1
ATOM 1015 C CA . HIS A 1 131 ? 26.828 -10.266 -20.969 1 55.44 131 HIS A CA 1
ATOM 1016 C C . HIS A 1 131 ? 27.406 -11.422 -21.797 1 55.44 131 HIS A C 1
ATOM 1018 O O . HIS A 1 131 ? 28.516 -11.328 -22.312 1 55.44 131 HIS A O 1
ATOM 1024 N N . GLY A 1 132 ? 26.672 -12.477 -21.906 1 53.38 132 GLY A N 1
ATOM 1025 C CA . GLY A 1 132 ? 27.172 -13.602 -22.672 1 53.38 132 GLY A CA 1
ATOM 1026 C C . GLY A 1 132 ? 27.219 -13.32 -24.172 1 53.38 132 GLY A C 1
ATOM 1027 O O . GLY A 1 132 ? 28.078 -13.852 -24.875 1 53.38 132 GLY A O 1
ATOM 1028 N N . LYS A 1 133 ? 26.234 -12.688 -24.672 1 55.16 133 LYS A N 1
ATOM 1029 C CA . LYS A 1 133 ? 26.25 -12.461 -26.125 1 55.16 133 LYS A CA 1
ATOM 1030 C C . LYS A 1 133 ? 27.375 -11.523 -26.531 1 55.16 133 LYS A C 1
ATOM 1032 O O . LYS A 1 133 ? 27.766 -11.477 -27.703 1 55.16 133 LYS A O 1
ATOM 1037 N N . PHE A 1 134 ? 27.797 -10.656 -25.578 1 54.34 134 PHE A N 1
ATOM 1038 C CA . PHE A 1 134 ? 28.844 -9.734 -26.031 1 54.34 134 PHE A CA 1
ATOM 1039 C C . PHE A 1 134 ? 30.219 -10.383 -25.922 1 54.34 134 PHE A C 1
ATOM 1041 O O . PHE A 1 134 ? 31.188 -9.867 -26.469 1 54.34 134 PHE A O 1
ATOM 1048 N N . TYR A 1 135 ? 30.281 -11.477 -25.156 1 53.06 135 TYR A N 1
ATOM 1049 C CA . TYR A 1 135 ? 31.609 -12.055 -25.094 1 53.06 135 TYR A CA 1
ATOM 1050 C C . TYR A 1 135 ? 31.734 -13.25 -26.031 1 53.06 135 TYR A C 1
ATOM 1052 O O . TYR A 1 135 ? 32.812 -13.867 -26.109 1 53.06 135 TYR A O 1
ATOM 1060 N N . SER A 1 136 ? 30.641 -13.594 -26.609 1 40.91 136 SER A N 1
ATOM 1061 C CA . SER A 1 136 ? 30.984 -14.617 -27.594 1 40.91 136 SER A CA 1
ATOM 1062 C C . SER A 1 136 ? 31.344 -13.992 -28.938 1 40.91 136 SER A C 1
ATOM 1064 O O . SER A 1 136 ? 30.781 -12.961 -29.312 1 40.91 136 SER A O 1
ATOM 1066 N N . MET B 1 1 ? -4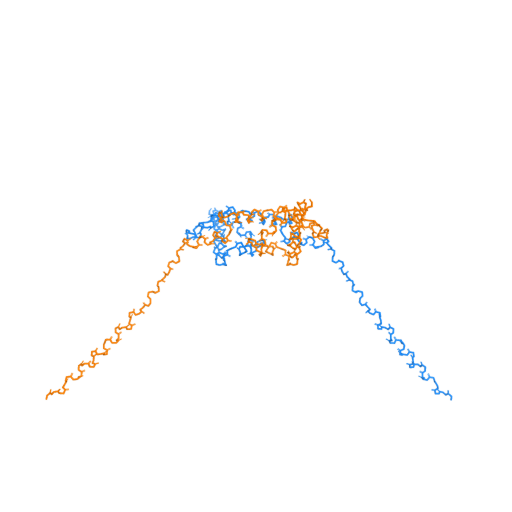.641 -90.625 25.203 1 32.84 1 MET B N 1
ATOM 1067 C CA . MET B 1 1 ? -4.137 -90.062 23.969 1 32.84 1 MET B CA 1
ATOM 1068 C C . MET B 1 1 ? -4.699 -88.625 23.734 1 32.84 1 MET B C 1
ATOM 1070 O O . MET B 1 1 ? -4.496 -88.062 22.672 1 32.84 1 MET B O 1
ATOM 1074 N N . ALA B 1 2 ? -5.469 -88.125 24.703 1 46.38 2 ALA B N 1
ATOM 1075 C CA . ALA B 1 2 ? -6.367 -87 24.547 1 46.38 2 ALA B CA 1
ATOM 1076 C C . ALA B 1 2 ? -5.609 -85.688 24.688 1 46.38 2 ALA B C 1
ATOM 1078 O O . ALA B 1 2 ? -6.168 -84.625 24.453 1 46.38 2 ALA B O 1
ATOM 1079 N N . THR B 1 3 ? -4.324 -85.688 25.109 1 50.5 3 THR B N 1
ATOM 1080 C CA . THR B 1 3 ? -3.734 -84.438 25.641 1 50.5 3 THR B CA 1
ATOM 1081 C C . THR B 1 3 ? -3.238 -83.562 24.5 1 50.5 3 THR B C 1
ATOM 1083 O O . THR B 1 3 ? -2.816 -82.438 24.734 1 50.5 3 THR B O 1
ATOM 1086 N N . THR B 1 4 ? -3.105 -84.062 23.281 1 51.06 4 THR B N 1
ATOM 1087 C CA . THR B 1 4 ? -2.244 -83.375 22.359 1 51.06 4 THR B CA 1
ATOM 1088 C C . THR B 1 4 ? -2.996 -82.188 21.75 1 51.06 4 THR B C 1
ATOM 1090 O O . THR B 1 4 ? -2.432 -81.438 20.953 1 51.06 4 THR B O 1
ATOM 1093 N N . GLN B 1 5 ? -4.352 -82.062 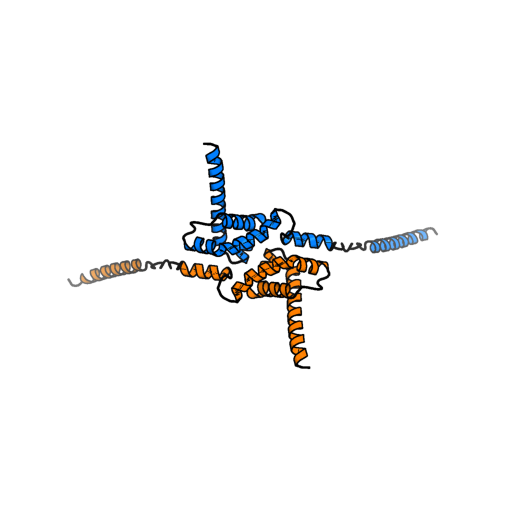21.938 1 48.62 5 GLN B N 1
ATOM 1094 C CA . GLN B 1 5 ? -5.035 -81.125 21.016 1 48.62 5 GLN B CA 1
ATOM 1095 C C . GLN B 1 5 ? -4.859 -79.688 21.453 1 48.62 5 GLN B C 1
ATOM 1097 O O . GLN B 1 5 ? -5.215 -78.75 20.703 1 48.62 5 GLN B O 1
ATOM 1102 N N . TYR B 1 6 ? -4.398 -79.375 22.688 1 48.62 6 TYR B N 1
ATOM 1103 C CA . TYR B 1 6 ? -4.508 -78 23.156 1 48.62 6 TYR B CA 1
ATOM 1104 C C . TYR B 1 6 ? -3.432 -77.125 22.531 1 48.62 6 TYR B C 1
ATOM 1106 O O . TYR B 1 6 ? -3.516 -75.875 22.578 1 48.62 6 TYR B O 1
ATOM 1114 N N . SER B 1 7 ? -2.348 -77.75 22 1 54.56 7 SER B N 1
ATOM 1115 C CA . SER B 1 7 ? -1.204 -76.875 21.688 1 54.56 7 SER B CA 1
ATOM 1116 C C . SER B 1 7 ? -1.406 -76.188 20.375 1 54.56 7 SER B C 1
ATOM 1118 O O . SER B 1 7 ? -0.904 -75.062 20.188 1 54.56 7 SER B O 1
ATOM 1120 N N . LEU B 1 8 ? -2.242 -76.812 19.484 1 53.28 8 LEU B N 1
ATOM 1121 C CA . LEU B 1 8 ? -2.316 -76.188 18.156 1 53.28 8 LEU B CA 1
ATOM 1122 C C . LEU B 1 8 ? -3.121 -74.938 18.188 1 53.28 8 LEU B C 1
ATOM 1124 O O . LEU B 1 8 ? -2.869 -74 17.391 1 53.28 8 LEU B O 1
ATOM 1128 N N . ASN B 1 9 ? -3.996 -74.812 19.203 1 57 9 ASN B N 1
ATOM 1129 C CA . ASN B 1 9 ? -4.902 -73.688 19.172 1 57 9 ASN B CA 1
ATOM 1130 C C . ASN B 1 9 ? -4.199 -72.375 19.594 1 57 9 ASN B C 1
ATOM 1132 O O . ASN B 1 9 ? -4.555 -71.312 19.141 1 57 9 ASN B O 1
ATOM 1136 N N . ASN B 1 10 ? -3.086 -72.562 20.406 1 58.22 10 ASN B N 1
ATOM 1137 C CA . ASN B 1 10 ? -2.443 -71.375 20.906 1 58.22 10 ASN B CA 1
ATOM 1138 C C . ASN B 1 10 ? -1.569 -70.688 19.828 1 58.22 10 ASN B C 1
ATOM 1140 O O . ASN B 1 10 ? -1.289 -69.5 19.891 1 58.22 10 ASN B O 1
ATOM 1144 N N . THR B 1 11 ? -1.072 -71.562 18.891 1 58.41 11 THR B N 1
ATOM 1145 C CA . THR B 1 11 ? -0.19 -71 17.875 1 58.41 11 THR B CA 1
ATOM 1146 C C . THR B 1 11 ? -0.99 -70.25 16.828 1 58.41 11 THR B C 1
ATOM 1148 O O . THR B 1 11 ? -0.492 -69.25 16.25 1 58.41 11 THR B O 1
ATOM 1151 N N . ILE B 1 12 ? -2.297 -70.625 16.656 1 57.66 12 ILE B N 1
ATOM 1152 C CA . ILE B 1 12 ? -3.107 -69.938 15.656 1 57.66 12 ILE B CA 1
ATOM 1153 C C . ILE B 1 12 ? -3.523 -68.562 16.188 1 57.66 12 ILE B C 1
ATOM 1155 O O . ILE B 1 12 ? -3.557 -67.625 15.445 1 57.66 12 ILE B O 1
ATOM 1159 N N . LEU B 1 13 ? -3.566 -68.438 17.547 1 58.19 13 LEU B N 1
ATOM 1160 C CA . LEU B 1 13 ? -3.996 -67.188 18.109 1 58.19 13 LEU B CA 1
ATOM 1161 C C . LEU B 1 13 ? -2.889 -66.125 18 1 58.19 13 LEU B C 1
ATOM 1163 O O . LEU B 1 13 ? -3.164 -64.938 17.781 1 58.19 13 LEU B O 1
ATOM 1167 N N . LEU B 1 14 ? -1.664 -66.625 17.953 1 54.94 14 LEU B N 1
ATOM 1168 C CA . LEU B 1 14 ? -0.548 -65.688 17.922 1 54.94 14 LEU B CA 1
ATOM 1169 C C . LEU B 1 14 ? -0.362 -65.125 16.516 1 54.94 14 LEU B C 1
ATOM 1171 O O . LEU B 1 14 ? -0.053 -63.938 16.344 1 54.94 14 LEU B O 1
ATOM 1175 N N . VAL B 1 15 ? -0.704 -65.938 15.516 1 55.75 15 VAL B N 1
ATOM 1176 C CA . VAL B 1 15 ? -0.463 -65.5 14.156 1 55.75 15 VAL B CA 1
ATOM 1177 C C . VAL B 1 15 ? -1.545 -64.5 13.75 1 55.75 15 VAL B C 1
ATOM 1179 O O . VAL B 1 15 ? -1.281 -63.562 12.992 1 55.75 15 VAL B O 1
ATOM 1182 N N . LEU B 1 16 ? -2.74 -64.562 14.406 1 54.06 16 LEU B N 1
ATOM 1183 C CA . LEU B 1 16 ? -3.809 -63.656 14 1 54.06 16 LEU B CA 1
ATOM 1184 C C . LEU B 1 16 ? -3.557 -62.25 14.539 1 54.06 16 LEU B C 1
ATOM 1186 O O . LEU B 1 16 ? -3.99 -61.25 13.938 1 54.06 16 LEU B O 1
ATOM 1190 N N . ALA B 1 17 ? -2.793 -62.156 15.648 1 55.59 17 ALA B N 1
ATOM 1191 C CA . ALA B 1 17 ? -2.6 -60.812 16.25 1 55.59 17 ALA B CA 1
ATOM 1192 C C . ALA B 1 17 ? -1.612 -60 15.438 1 55.59 17 ALA B C 1
ATOM 1194 O O . ALA B 1 17 ? -1.702 -58.75 15.414 1 55.59 17 ALA B O 1
ATOM 1195 N N . LEU B 1 18 ? -0.686 -60.656 14.727 1 53.25 18 LEU B N 1
ATOM 1196 C CA . LEU B 1 18 ? 0.354 -59.875 14.031 1 53.25 18 LEU B CA 1
ATOM 1197 C C . LEU B 1 18 ? -0.193 -59.25 12.758 1 53.25 18 LEU B C 1
ATOM 1199 O O . LEU B 1 18 ? 0.267 -58.188 12.352 1 53.25 18 LEU B O 1
ATOM 1203 N N . VAL B 1 19 ? -1.224 -59.844 12.102 1 52 19 VAL B N 1
ATOM 1204 C CA . VAL B 1 19 ? -1.685 -59.312 10.828 1 52 19 VAL B CA 1
ATOM 1205 C C . VAL B 1 19 ? -2.484 -58.031 11.078 1 52 19 VAL B C 1
ATOM 1207 O O . VAL B 1 19 ? -2.525 -57.125 10.227 1 52 19 VAL B O 1
ATOM 1210 N N . PHE B 1 20 ? -3.072 -57.844 12.289 1 52.81 20 PHE B N 1
ATOM 1211 C CA . PHE B 1 20 ? -3.943 -56.688 12.453 1 52.81 20 PHE B CA 1
ATOM 1212 C C . PHE B 1 20 ? -3.127 -55.406 12.586 1 52.81 20 PHE B C 1
ATOM 1214 O O . PHE B 1 20 ? -3.67 -54.312 12.492 1 52.81 20 PHE B O 1
ATOM 1221 N N . LEU B 1 21 ? -1.892 -55.531 13.031 1 48.34 21 LEU B N 1
ATOM 1222 C CA . LEU B 1 21 ? -1.162 -54.312 13.312 1 48.34 21 LEU B CA 1
ATOM 1223 C C . LEU B 1 21 ? -0.722 -53.625 12.023 1 48.34 21 LEU B C 1
ATOM 1225 O O . LEU B 1 21 ? -0.431 -52.438 12.008 1 48.34 21 LEU B O 1
ATOM 1229 N N . ALA B 1 22 ? -0.496 -54.438 10.969 1 47.5 22 ALA B N 1
ATOM 1230 C CA . ALA B 1 22 ? 0.141 -53.781 9.82 1 47.5 22 ALA B CA 1
ATOM 1231 C C . ALA B 1 22 ? -0.833 -52.844 9.102 1 47.5 22 ALA B C 1
ATOM 1233 O O . ALA B 1 22 ? -0.428 -52.062 8.25 1 47.5 22 ALA B O 1
ATOM 1234 N N . MET B 1 23 ? -2.127 -53.125 9.141 1 45.09 23 MET B N 1
ATOM 1235 C CA . MET B 1 23 ? -2.961 -52.406 8.172 1 45.09 23 MET B CA 1
ATOM 1236 C C . MET B 1 23 ? -3.193 -50.969 8.602 1 45.09 23 MET B C 1
ATOM 1238 O O . MET B 1 23 ? -3.957 -50.25 7.965 1 45.09 23 MET B O 1
ATOM 1242 N N . ALA B 1 24 ? -2.98 -50.656 9.859 1 45.69 24 ALA B N 1
ATOM 1243 C CA . ALA B 1 24 ? -3.387 -49.281 10.102 1 45.69 24 ALA B CA 1
ATOM 1244 C C . ALA B 1 24 ? -2.418 -48.312 9.445 1 45.69 24 ALA B C 1
ATOM 1246 O O . ALA B 1 24 ? -1.477 -47.812 10.078 1 45.69 24 ALA B O 1
ATOM 1247 N N . LEU B 1 25 ? -1.801 -48.625 8.344 1 47.62 25 LEU B N 1
ATOM 1248 C CA . LEU B 1 25 ? -1.132 -47.469 7.762 1 47.62 25 LEU B CA 1
ATOM 1249 C C . LEU B 1 25 ? -2.117 -46.312 7.539 1 47.62 25 LEU B C 1
ATOM 1251 O O . LEU B 1 25 ? -3.168 -46.5 6.926 1 47.62 25 LEU B O 1
ATOM 1255 N N . PRO B 1 26 ? -2.238 -45.344 8.477 1 51.59 26 PRO B N 1
ATOM 1256 C CA . PRO B 1 26 ? -3.057 -44.188 8.125 1 51.59 26 PRO B CA 1
ATOM 1257 C C . PRO B 1 26 ? -2.82 -43.688 6.695 1 51.59 26 PRO B C 1
ATOM 1259 O O . PRO B 1 26 ? -1.688 -43.75 6.203 1 51.59 26 PRO B O 1
ATOM 1262 N N . THR B 1 27 ? -3.604 -44.125 5.645 1 48.31 27 THR B N 1
ATOM 1263 C CA . THR B 1 27 ? -3.658 -43.344 4.398 1 48.31 27 THR B CA 1
ATOM 1264 C C . THR B 1 27 ? -3.482 -41.875 4.668 1 48.31 27 THR B C 1
ATOM 1266 O O . THR B 1 27 ? -4.277 -41.25 5.391 1 48.31 27 THR B O 1
ATOM 1269 N N . SER B 1 28 ? -2.299 -41.375 5.09 1 45.06 28 SER B N 1
ATOM 1270 C CA . SER B 1 28 ? -2.09 -39.938 4.969 1 45.06 28 SER B CA 1
ATOM 1271 C C . SER B 1 28 ? -2.814 -39.375 3.75 1 45.06 28 SER B C 1
ATOM 1273 O O . SER B 1 28 ? -2.447 -39.688 2.611 1 45.06 28 SER B O 1
ATOM 1275 N N . MET B 1 29 ? -4.172 -39.438 3.639 1 41.38 29 MET B N 1
ATOM 1276 C CA . MET B 1 29 ? -4.816 -38.562 2.656 1 41.38 29 MET B CA 1
ATOM 1277 C C . MET B 1 29 ? -4.004 -37.312 2.438 1 41.38 29 MET B C 1
ATOM 1279 O O . MET B 1 29 ? -3.828 -36.5 3.363 1 41.38 29 MET B O 1
ATOM 1283 N N . ALA B 1 30 ? -2.873 -37.281 1.814 1 45.84 30 ALA B N 1
ATOM 1284 C CA . ALA B 1 30 ? -2.35 -36.062 1.248 1 45.84 30 ALA B CA 1
ATOM 1285 C C . ALA B 1 30 ? -3.48 -35.156 0.729 1 45.84 30 ALA B C 1
ATOM 1287 O O . ALA B 1 30 ? -4.16 -35.531 -0.236 1 45.84 30 ALA B O 1
ATOM 1288 N N . ARG B 1 31 ? -4.285 -34.625 1.575 1 43.62 31 ARG B N 1
ATOM 1289 C CA . ARG B 1 31 ? -5.164 -33.562 1.117 1 43.62 31 ARG B CA 1
ATOM 1290 C C . ARG B 1 31 ? -4.547 -32.812 -0.054 1 43.62 31 ARG B C 1
ATOM 1292 O O . ARG B 1 31 ? -3.521 -32.125 0.104 1 43.62 31 ARG B O 1
ATOM 1299 N N . VAL B 1 32 ? -4.574 -33.25 -1.238 1 45.16 32 VAL B N 1
ATOM 1300 C CA . VAL B 1 32 ? -4.422 -32.375 -2.391 1 45.16 32 VAL B CA 1
ATOM 1301 C C . VAL B 1 32 ? -5.008 -31 -2.074 1 45.16 32 VAL B C 1
ATOM 1303 O O . VAL B 1 32 ? -6.223 -30.859 -1.902 1 45.16 32 VAL B O 1
ATOM 1306 N N . ARG B 1 33 ? -4.445 -30.297 -1.143 1 44.94 33 ARG B N 1
ATOM 1307 C CA . ARG B 1 33 ? -4.805 -28.875 -1.06 1 44.94 33 ARG B CA 1
ATOM 1308 C C . ARG B 1 33 ? -5.301 -28.359 -2.406 1 44.94 33 ARG B C 1
ATOM 1310 O O . ARG B 1 33 ? -4.559 -28.375 -3.391 1 44.94 33 ARG B O 1
ATOM 1317 N N . ASN B 1 34 ? -6.516 -28.562 -2.82 1 46.38 34 ASN B N 1
ATOM 1318 C CA . ASN B 1 34 ? -7.152 -28.062 -4.031 1 46.38 34 ASN B CA 1
ATOM 1319 C C . ASN B 1 34 ? -6.656 -26.656 -4.379 1 46.38 34 ASN B C 1
ATOM 1321 O O . ASN B 1 34 ? -6.812 -25.719 -3.592 1 46.38 34 ASN B O 1
ATOM 1325 N N . ASP B 1 35 ? -5.602 -26.578 -5.199 1 54.78 35 ASP B N 1
ATOM 1326 C CA . ASP B 1 35 ? -5 -25.391 -5.812 1 54.78 35 ASP B CA 1
ATOM 1327 C C . ASP B 1 35 ? -6.043 -24.312 -6.035 1 54.78 35 ASP B C 1
ATOM 1329 O O . ASP B 1 35 ? -5.758 -23.125 -5.863 1 54.78 35 ASP B O 1
ATOM 1333 N N . HIS B 1 36 ? -7.312 -24.75 -6.406 1 57.12 36 HIS B N 1
ATOM 1334 C CA . HIS B 1 36 ? -8.359 -23.766 -6.672 1 57.12 36 HIS B CA 1
ATOM 1335 C C . HIS B 1 36 ? -8.695 -22.969 -5.422 1 57.12 36 HIS B C 1
ATOM 1337 O O . HIS B 1 36 ? -8.938 -21.75 -5.5 1 57.12 36 HIS B O 1
ATOM 1343 N N . ASP B 1 37 ? -8.68 -23.625 -4.215 1 63.31 37 ASP B N 1
ATOM 1344 C CA . ASP B 1 37 ? -9.055 -22.938 -2.98 1 63.31 37 ASP B CA 1
ATOM 1345 C C . ASP B 1 37 ? -8 -21.906 -2.588 1 63.31 37 ASP B C 1
ATOM 1347 O O . ASP B 1 37 ? -8.336 -20.812 -2.129 1 63.31 37 ASP B O 1
ATOM 1351 N N . ASP B 1 38 ? -6.828 -22.25 -2.961 1 70.25 38 ASP B N 1
ATOM 1352 C CA . ASP B 1 38 ? -5.738 -21.375 -2.553 1 70.25 38 ASP B CA 1
ATOM 1353 C C . ASP B 1 38 ? -5.742 -20.078 -3.367 1 70.25 38 ASP B C 1
ATOM 1355 O O . ASP B 1 38 ? -5.496 -19 -2.828 1 70.25 38 ASP B O 1
ATOM 1359 N N . HIS B 1 39 ? -6.262 -20.141 -4.59 1 76.38 39 HIS B N 1
ATOM 1360 C CA . HIS B 1 39 ? -6.242 -18.969 -5.457 1 76.38 39 HIS B CA 1
ATOM 1361 C C . HIS B 1 39 ? -7.34 -17.984 -5.074 1 76.38 39 HIS B C 1
ATOM 1363 O O . HIS B 1 39 ? -7.129 -16.766 -5.094 1 76.38 39 HIS B O 1
ATOM 1369 N N . ASN B 1 40 ? -8.477 -18.578 -4.766 1 83.62 40 ASN B N 1
ATOM 1370 C CA . ASN B 1 40 ? -9.562 -17.703 -4.309 1 83.62 40 ASN B CA 1
ATOM 1371 C C . ASN B 1 40 ? -9.195 -16.984 -3.014 1 83.62 40 ASN B C 1
ATOM 1373 O O . ASN B 1 40 ? -9.578 -15.836 -2.811 1 83.62 40 ASN B O 1
ATOM 1377 N N . GLU B 1 41 ? -8.367 -17.703 -2.305 1 90.5 41 GLU B N 1
ATOM 1378 C CA . GLU B 1 41 ? -7.938 -17.078 -1.057 1 90.5 41 GLU B CA 1
ATOM 1379 C C . GLU B 1 41 ? -6.984 -15.914 -1.319 1 90.5 41 GLU B C 1
ATOM 1381 O O . GLU B 1 41 ? -7.113 -14.844 -0.713 1 90.5 41 GLU B O 1
ATOM 1386 N N . LEU B 1 42 ? -6.113 -16.078 -2.268 1 91.44 42 LEU B N 1
ATOM 1387 C CA . LEU B 1 42 ? -5.172 -15.008 -2.584 1 91.44 42 LEU B CA 1
ATOM 1388 C C . LEU B 1 42 ? -5.898 -13.797 -3.148 1 91.44 42 LEU B C 1
ATOM 1390 O O . LEU B 1 42 ? -5.609 -12.664 -2.764 1 91.44 42 LEU B O 1
ATOM 1394 N N . ILE B 1 43 ? -6.898 -14.086 -3.969 1 92.12 43 ILE B N 1
ATOM 1395 C CA . ILE B 1 43 ? -7.703 -13.031 -4.566 1 92.12 43 ILE B CA 1
ATOM 1396 C C . ILE B 1 43 ? -8.398 -12.227 -3.471 1 92.12 43 ILE B C 1
ATOM 1398 O O . ILE B 1 43 ? -8.414 -10.992 -3.508 1 92.12 43 ILE B O 1
ATOM 1402 N N . SER B 1 44 ? -8.883 -12.859 -2.535 1 91.31 44 SER B N 1
ATOM 1403 C CA . SER B 1 44 ? -9.578 -12.211 -1.427 1 91.31 44 SER B CA 1
ATOM 1404 C C . SER B 1 44 ? -8.609 -11.414 -0.559 1 91.31 44 SER B C 1
ATOM 1406 O O . SER B 1 44 ? -8.906 -10.281 -0.174 1 91.31 44 SER B O 1
ATOM 1408 N N . ARG B 1 45 ? -7.441 -11.953 -0.31 1 91.56 45 ARG B N 1
ATOM 1409 C CA . ARG B 1 45 ? -6.461 -11.266 0.522 1 91.56 45 ARG B CA 1
ATOM 1410 C C . ARG B 1 45 ? -5.938 -10.016 -0.173 1 91.56 45 ARG B C 1
ATOM 1412 O O . ARG B 1 45 ? -5.648 -9.008 0.481 1 91.56 45 ARG B O 1
ATOM 1419 N N . LEU B 1 46 ? -5.938 -10.047 -1.487 1 93.81 46 LEU B N 1
ATOM 1420 C CA . LEU B 1 46 ? -5.43 -8.922 -2.258 1 93.81 46 LEU B CA 1
ATOM 1421 C C . LEU B 1 46 ? -6.539 -7.914 -2.541 1 93.81 46 LEU B C 1
ATOM 1423 O O . LEU B 1 46 ? -6.312 -6.898 -3.207 1 93.81 46 LEU B O 1
ATOM 1427 N N . LYS B 1 47 ? -7.734 -8.219 -2.004 1 94.19 47 LYS B N 1
ATOM 1428 C CA . LYS B 1 47 ? -8.898 -7.352 -2.186 1 94.19 47 LYS B CA 1
ATOM 1429 C C . LYS B 1 47 ? -9.211 -7.156 -3.666 1 94.19 47 LYS B C 1
ATOM 1431 O O . LYS B 1 47 ? -9.438 -6.031 -4.113 1 94.19 47 LYS B O 1
ATOM 1436 N N . LEU B 1 48 ? -9.258 -8.203 -4.367 1 90.62 48 LEU B N 1
ATOM 1437 C CA . LEU B 1 48 ? -9.523 -8.148 -5.801 1 90.62 48 LEU B CA 1
ATOM 1438 C C . LEU B 1 48 ? -10.883 -8.766 -6.125 1 90.62 48 LEU B C 1
ATOM 1440 O O . LEU B 1 48 ? -11.289 -8.805 -7.289 1 90.62 48 LEU B O 1
ATOM 1444 N N . ASP B 1 49 ? -11.555 -9.141 -5.117 1 83.31 49 ASP B N 1
ATOM 1445 C CA . ASP B 1 49 ? -12.852 -9.781 -5.336 1 83.31 49 ASP B CA 1
ATOM 1446 C C . ASP B 1 49 ? -13.883 -8.773 -5.832 1 83.31 49 ASP B C 1
ATOM 1448 O O . ASP B 1 49 ? -13.703 -7.562 -5.672 1 83.31 49 ASP B O 1
ATOM 1452 N N . SER B 1 50 ? -14.664 -9.117 -6.695 1 73.62 50 SER B N 1
ATOM 1453 C CA . SER B 1 50 ? -15.695 -8.281 -7.305 1 73.62 50 SER B CA 1
ATOM 1454 C C . SER B 1 50 ? -16.672 -7.75 -6.254 1 73.62 50 SER B C 1
ATOM 1456 O O . SER B 1 50 ? -17.641 -7.066 -6.59 1 73.62 50 SER B O 1
ATOM 1458 N N . SER B 1 51 ? -16.281 -7.973 -5.082 1 67.44 51 SER B N 1
ATOM 1459 C CA . SER B 1 51 ? -17.172 -7.367 -4.098 1 67.44 51 SER B CA 1
ATOM 1460 C C . SER B 1 51 ? -16.969 -5.855 -4.031 1 67.44 51 SER B C 1
ATOM 1462 O O . SER B 1 51 ? -15.906 -5.344 -4.379 1 67.44 51 SER B O 1
ATOM 1464 N N . SER B 1 52 ? -18.016 -5.082 -3.932 1 60.28 52 SER B N 1
ATOM 1465 C CA . SER B 1 52 ? -18.016 -3.623 -3.852 1 60.28 52 SER B CA 1
ATOM 1466 C C . SER B 1 52 ? -16.906 -3.115 -2.928 1 60.28 52 SER B C 1
ATOM 1468 O O . SER B 1 52 ? -16.234 -2.139 -3.244 1 60.28 52 SER B O 1
ATOM 1470 N N . SER B 1 53 ? -16.641 -3.918 -1.914 1 62.97 53 SER B N 1
ATOM 1471 C CA . SER B 1 53 ? -15.672 -3.469 -0.916 1 62.97 53 SER B CA 1
ATOM 1472 C C . SER B 1 53 ? -14.242 -3.592 -1.435 1 62.97 53 SER B C 1
ATOM 1474 O O . SER B 1 53 ? -13.414 -2.715 -1.191 1 62.97 53 SER B O 1
ATOM 1476 N N . SER B 1 54 ? -13.969 -4.598 -2.268 1 65 54 SER B N 1
ATOM 1477 C CA . SER B 1 54 ? -12.609 -4.855 -2.734 1 65 54 SER B CA 1
ATOM 1478 C C . SER B 1 54 ? -12.164 -3.812 -3.754 1 65 54 SER B C 1
ATOM 1480 O O . SER B 1 54 ? -11.023 -3.359 -3.729 1 65 54 SER B O 1
ATOM 1482 N N . ASN B 1 55 ? -13.164 -3.379 -4.535 1 65.88 55 ASN B N 1
ATOM 1483 C CA . ASN B 1 55 ? -12.836 -2.391 -5.559 1 65.88 55 ASN B CA 1
ATOM 1484 C C . ASN B 1 55 ? -12.562 -1.02 -4.949 1 65.88 55 ASN B C 1
ATOM 1486 O O . ASN B 1 55 ? -11.781 -0.239 -5.492 1 65.88 55 ASN B O 1
ATOM 1490 N N . ASN B 1 56 ? -12.859 -0.934 -3.746 1 90.25 56 ASN B N 1
ATOM 1491 C CA . ASN B 1 56 ? -12.711 0.362 -3.092 1 90.25 56 ASN B CA 1
ATOM 1492 C C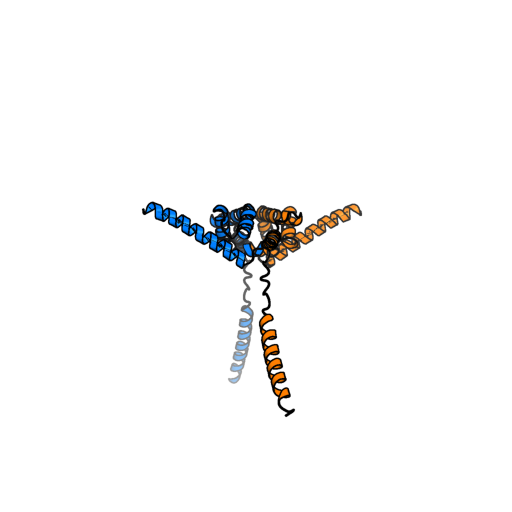 . ASN B 1 56 ? -11.359 0.486 -2.391 1 90.25 56 ASN B C 1
ATOM 1494 O O . ASN B 1 56 ? -10.875 1.596 -2.17 1 90.25 56 ASN B O 1
ATOM 1498 N N . CYS B 1 57 ? -10.758 -0.652 -2.301 1 96.19 57 CYS B N 1
ATOM 1499 C CA . CYS B 1 57 ? -9.531 -0.6 -1.509 1 96.19 57 CYS B CA 1
ATOM 1500 C C . CYS B 1 57 ? -8.383 -0.01 -2.318 1 96.19 57 CYS B C 1
ATOM 1502 O O . CYS B 1 57 ? -7.719 0.927 -1.871 1 96.19 57 CYS B O 1
ATOM 1504 N N . TRP B 1 58 ? -8.141 -0.506 -3.523 1 95.75 58 TRP B N 1
ATOM 1505 C CA . TRP B 1 58 ? -7.055 0.009 -4.352 1 95.75 58 TRP B CA 1
ATOM 1506 C C . TRP B 1 58 ? -7.344 1.437 -4.805 1 95.75 58 TRP B C 1
ATOM 1508 O O . TRP B 1 58 ? -6.441 2.275 -4.852 1 95.75 58 TRP B O 1
ATOM 1518 N N . ASP B 1 59 ? -8.648 1.727 -5.098 1 95.56 59 ASP B N 1
ATOM 1519 C CA . ASP B 1 59 ? -9.039 3.092 -5.43 1 95.56 59 ASP B CA 1
ATOM 1520 C C . ASP B 1 59 ? -8.734 4.047 -4.277 1 95.56 59 ASP B C 1
ATOM 1522 O O . ASP B 1 59 ? -8.281 5.172 -4.504 1 95.56 59 ASP B O 1
ATOM 1526 N N . SER B 1 60 ? -9.016 3.596 -3.121 1 97.44 60 SER B N 1
ATOM 1527 C CA . SER B 1 60 ? -8.758 4.422 -1.945 1 97.44 60 SER B CA 1
ATOM 1528 C C . SER B 1 60 ? -7.266 4.625 -1.727 1 97.44 60 SER B C 1
ATOM 1530 O O . SER B 1 60 ? -6.836 5.688 -1.273 1 97.44 60 SER B O 1
ATOM 1532 N N . LEU B 1 61 ? -6.48 3.604 -2.049 1 97 61 LEU B N 1
ATOM 1533 C CA . LEU B 1 61 ? -5.031 3.752 -1.944 1 97 61 LEU B CA 1
ATOM 1534 C C . LEU B 1 61 ? -4.516 4.785 -2.939 1 97 61 LEU B C 1
ATOM 1536 O O . LE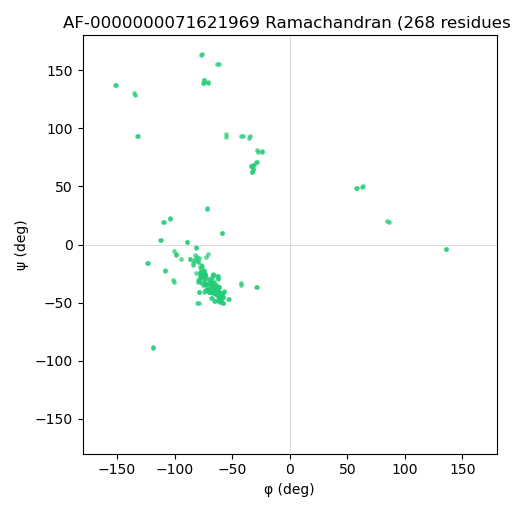U B 1 61 ? -3.666 5.609 -2.6 1 97 61 LEU B O 1
ATOM 1540 N N . ILE B 1 62 ? -5.07 4.727 -4.145 1 96 62 ILE B N 1
ATOM 1541 C CA . ILE B 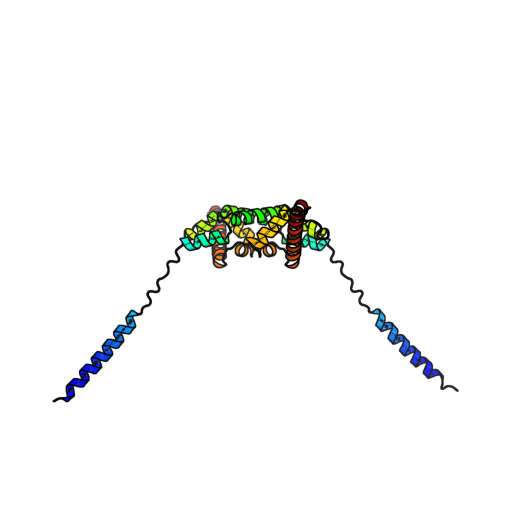1 62 ? -4.711 5.707 -5.16 1 96 62 ILE B CA 1
ATOM 1542 C C . ILE B 1 62 ? -5.148 7.102 -4.715 1 96 62 ILE B C 1
ATOM 1544 O O . ILE B 1 62 ? -4.406 8.07 -4.863 1 96 62 ILE B O 1
ATOM 1548 N N . GLU B 1 63 ? -6.316 7.211 -4.168 1 97.38 63 GLU B N 1
ATOM 1549 C CA . GLU B 1 63 ? -6.801 8.484 -3.643 1 97.38 63 GLU B CA 1
ATOM 1550 C C . GLU B 1 63 ? -5.895 9.008 -2.529 1 97.38 63 GLU B C 1
ATOM 1552 O O . GLU B 1 63 ? -5.582 10.195 -2.482 1 97.38 63 GLU B O 1
ATOM 1557 N N . LEU B 1 64 ? -5.477 8.141 -1.638 1 97.62 64 LEU B N 1
ATOM 1558 C CA . LEU B 1 64 ? -4.555 8.547 -0.58 1 97.62 64 LEU B CA 1
ATOM 1559 C C . LEU B 1 64 ? -3.268 9.117 -1.168 1 97.62 64 LEU B C 1
ATOM 1561 O O . LEU B 1 64 ? -2.754 10.133 -0.687 1 97.62 64 LEU B O 1
ATOM 1565 N N . GLN B 1 65 ? -2.742 8.438 -2.164 1 95.56 65 GLN B N 1
ATOM 1566 C CA . GLN B 1 65 ? -1.554 8.945 -2.842 1 95.56 65 GLN B CA 1
ATOM 1567 C C . GLN B 1 65 ? -1.809 10.328 -3.436 1 95.56 65 GLN B C 1
ATOM 1569 O O . GLN B 1 65 ? -0.949 11.211 -3.363 1 95.56 65 GLN B O 1
ATOM 1574 N N . SER B 1 66 ? -2.98 10.438 -4.031 1 96.38 66 SER B N 1
ATOM 1575 C CA . SER B 1 66 ? -3.307 11.688 -4.715 1 96.38 66 SER B CA 1
ATOM 1576 C C . SER B 1 66 ? -3.447 12.836 -3.727 1 96.38 66 SER B C 1
ATOM 1578 O O . SER B 1 66 ? -3.186 13.992 -4.07 1 96.38 66 SER B O 1
ATOM 1580 N N . CYS B 1 67 ? -3.783 12.547 -2.498 1 97.44 67 CYS B N 1
ATOM 1581 C CA . CYS B 1 67 ? -4.047 13.617 -1.544 1 97.44 67 CYS B CA 1
ATOM 1582 C C . CYS B 1 67 ? -2.938 13.703 -0.501 1 97.44 67 CYS B C 1
ATOM 1584 O O . CYS B 1 67 ? -3.119 14.312 0.555 1 97.44 67 CYS B O 1
ATOM 1586 N N . THR B 1 68 ? -1.775 13.172 -0.737 1 95.38 68 THR B N 1
ATOM 1587 C CA . THR B 1 68 ? -0.678 13.156 0.224 1 95.38 68 THR B CA 1
ATOM 1588 C C . THR B 1 68 ? -0.252 14.578 0.58 1 95.38 68 THR B C 1
ATOM 1590 O O . THR B 1 68 ? 0.131 14.852 1.72 1 95.38 68 THR B O 1
ATOM 1593 N N . THR B 1 69 ? -0.299 15.445 -0.437 1 93.81 69 THR B N 1
ATOM 1594 C CA . THR B 1 69 ? 0.052 16.828 -0.144 1 93.81 69 THR B CA 1
ATOM 1595 C C . THR B 1 69 ? -0.898 17.422 0.895 1 93.81 69 THR B C 1
ATOM 1597 O O . THR B 1 69 ? -0.468 18.141 1.8 1 93.81 69 THR B O 1
ATOM 1600 N N . GLU B 1 70 ? -2.203 17.094 0.71 1 96.88 70 GLU B N 1
ATOM 1601 C CA . GLU B 1 70 ? -3.184 17.5 1.711 1 96.88 70 GLU B CA 1
ATOM 1602 C C . GLU B 1 70 ? -2.822 16.953 3.092 1 96.88 70 GLU B C 1
ATOM 1604 O O . GLU B 1 70 ? -2.918 17.672 4.09 1 96.88 70 GLU B O 1
ATOM 1609 N N . VAL B 1 71 ? -2.393 15.828 3.199 1 97.56 71 VAL B N 1
ATOM 1610 C CA . VAL B 1 71 ? -2.057 15.172 4.461 1 97.56 71 VAL B CA 1
ATOM 1611 C C . VAL B 1 71 ? -0.838 15.852 5.082 1 97.56 71 VAL B C 1
ATOM 1613 O O . VAL B 1 71 ? -0.826 16.141 6.281 1 97.56 71 VAL B O 1
ATOM 1616 N N . ILE B 1 72 ? 0.154 16.094 4.277 1 95 72 ILE B N 1
ATOM 1617 C CA . ILE B 1 72 ? 1.363 16.75 4.758 1 95 72 ILE B CA 1
ATOM 1618 C C . ILE B 1 72 ? 1.016 18.141 5.305 1 95 72 ILE B C 1
ATOM 1620 O O . ILE B 1 72 ? 1.435 18.5 6.406 1 95 72 ILE B O 1
ATOM 1624 N N . MET B 1 73 ? 0.222 18.891 4.527 1 94.81 73 MET B N 1
ATOM 1625 C CA . MET B 1 73 ? -0.175 20.219 4.957 1 94.81 73 MET B CA 1
ATOM 1626 C C . MET B 1 73 ? -1.015 20.156 6.23 1 94.81 73 MET B C 1
ATOM 1628 O O . MET B 1 73 ? -0.938 21.062 7.074 1 94.81 73 MET B O 1
ATOM 1632 N N . PHE B 1 74 ? -1.837 19.109 6.324 1 96.38 74 PHE B N 1
ATOM 1633 C CA . PHE B 1 74 ? -2.631 18.875 7.527 1 96.38 74 PHE B CA 1
ATOM 1634 C C . PHE B 1 74 ? -1.748 18.875 8.766 1 96.38 74 PHE B C 1
ATOM 1636 O O . PHE B 1 74 ? -2.078 19.516 9.773 1 96.38 74 PHE B O 1
ATOM 1643 N N . PHE B 1 75 ? -0.629 18.188 8.742 1 94.44 75 PHE B N 1
ATOM 1644 C CA . PHE B 1 75 ? 0.261 18.094 9.891 1 94.44 75 PHE B CA 1
ATOM 1645 C C . PHE B 1 75 ? 1.084 19.359 10.047 1 94.44 75 PHE B C 1
ATOM 1647 O O . PHE B 1 75 ? 1.409 19.766 11.164 1 94.44 75 PHE B O 1
ATOM 1654 N N . LEU B 1 76 ? 1.322 20.047 9 1 90.94 76 LEU B N 1
ATOM 1655 C CA . LEU B 1 76 ? 2.148 21.234 9.031 1 90.94 76 LEU B CA 1
ATOM 1656 C C . LEU B 1 76 ? 1.357 22.438 9.562 1 90.94 76 LEU B C 1
ATOM 1658 O O . LEU B 1 76 ? 1.92 23.312 10.219 1 90.94 76 LEU B O 1
ATOM 1662 N N . ASN B 1 77 ? 0.133 22.391 9.258 1 91.69 77 ASN B N 1
ATOM 1663 C CA . ASN B 1 77 ? -0.675 23.578 9.539 1 91.69 77 ASN B CA 1
ATOM 1664 C C . ASN B 1 77 ? -1.548 23.375 10.773 1 91.69 77 ASN B C 1
ATOM 1666 O O . ASN B 1 77 ? -2.666 23.891 10.844 1 91.69 77 ASN B O 1
ATOM 1670 N N . GLY B 1 78 ? -1.164 22.453 11.672 1 92.06 78 GLY B N 1
ATOM 1671 C CA . GLY B 1 78 ? -1.847 22.344 12.953 1 92.06 78 GLY B CA 1
ATOM 1672 C C . GLY B 1 78 ? -3.096 21.484 12.891 1 92.06 78 GLY B C 1
ATOM 1673 O O . GLY B 1 78 ? -4.043 21.688 13.648 1 92.06 78 GLY B O 1
ATOM 1674 N N . GLU B 1 79 ? -3.229 20.594 11.844 1 93.56 79 GLU B N 1
ATOM 1675 C CA . GLU B 1 79 ? -4.262 19.578 11.75 1 93.56 79 GLU B CA 1
ATOM 1676 C C . GLU B 1 79 ? -5.652 20.203 11.672 1 93.56 79 GLU B C 1
ATOM 1678 O O . GLU B 1 79 ? -6.566 19.781 12.383 1 93.56 79 GLU B O 1
ATOM 1683 N N . THR B 1 80 ? -5.785 21.141 10.773 1 90.44 80 THR B N 1
ATOM 1684 C CA . THR B 1 80 ? -7.012 21.938 10.773 1 90.44 80 THR B CA 1
ATOM 1685 C C . THR B 1 80 ? -7.969 21.438 9.688 1 90.44 80 THR B C 1
ATOM 1687 O O . THR B 1 80 ? -9.18 21.641 9.789 1 90.44 80 THR B O 1
ATOM 1690 N N . TYR B 1 81 ? -7.371 20.953 8.594 1 94.75 81 TYR B N 1
ATOM 1691 C CA . TYR B 1 81 ? -8.32 20.578 7.551 1 94.75 81 TYR B CA 1
ATOM 1692 C C . TYR B 1 81 ? -7.766 19.438 6.695 1 94.75 81 TYR B C 1
ATOM 1694 O O . TYR B 1 81 ? -6.605 19.469 6.281 1 94.75 81 TYR B O 1
ATOM 1702 N N . LEU B 1 82 ? -8.633 18.469 6.387 1 96.56 82 LEU B N 1
ATOM 1703 C CA . LEU B 1 82 ? -8.484 17.391 5.406 1 96.56 82 LEU B CA 1
ATOM 1704 C C . LEU B 1 82 ? -9.742 17.25 4.566 1 96.56 82 LEU B C 1
ATOM 1706 O O . LEU B 1 82 ? -10.852 17.188 5.105 1 96.56 82 LEU B O 1
ATOM 1710 N N . GLY B 1 83 ? -9.594 17.234 3.232 1 97 83 GLY B N 1
ATOM 1711 C CA . GLY B 1 83 ? -10.75 17.141 2.355 1 97 83 GLY B CA 1
ATOM 1712 C C . GLY B 1 83 ? -11.547 15.867 2.539 1 97 83 GLY B C 1
ATOM 1713 O O . GLY B 1 83 ? -11.016 14.859 3.006 1 97 83 GLY B O 1
ATOM 1714 N N . PRO B 1 84 ? -12.812 15.906 2.186 1 97.06 84 PRO B N 1
ATOM 1715 C CA . PRO B 1 84 ? -13.695 14.766 2.422 1 97.06 84 PRO B CA 1
ATOM 1716 C C . PRO B 1 84 ? -13.258 13.516 1.661 1 97.06 84 PRO B C 1
ATOM 1718 O O . PRO B 1 84 ? -13.391 12.398 2.168 1 97.06 84 PRO B O 1
ATOM 1721 N N . SER B 1 85 ? -12.758 13.703 0.452 1 96.94 85 SER B N 1
ATOM 1722 C CA . SER B 1 85 ? -12.32 12.547 -0.325 1 96.94 85 SER B CA 1
ATOM 1723 C C . SER B 1 85 ? -11.125 11.859 0.332 1 96.94 85 SER B C 1
ATOM 1725 O O . SER B 1 85 ? -11.062 10.633 0.377 1 96.94 85 SER B O 1
ATOM 1727 N N . CYS B 1 86 ? -10.242 12.656 0.807 1 98.25 86 CYS B N 1
ATOM 1728 C CA . CYS B 1 86 ? -9.078 12.109 1.5 1 98.25 86 CYS B CA 1
ATOM 1729 C C . CYS B 1 86 ? -9.492 11.391 2.775 1 98.25 86 CYS B C 1
ATOM 1731 O O . CYS B 1 86 ? -9.016 10.289 3.051 1 98.25 86 CYS B O 1
ATOM 1733 N N . CYS B 1 87 ? -10.414 11.953 3.502 1 98.12 87 CYS B N 1
ATOM 1734 C CA . CYS B 1 87 ? -10.922 11.328 4.723 1 98.12 87 CYS B CA 1
ATOM 1735 C C . CYS B 1 87 ? -11.609 10.008 4.414 1 98.12 87 CYS B C 1
ATOM 1737 O O . CYS B 1 87 ? -11.438 9.031 5.148 1 98.12 87 CYS B O 1
ATOM 1739 N N . GLN B 1 88 ? -12.352 10.055 3.393 1 97 88 GLN B N 1
ATOM 1740 C CA . GLN B 1 88 ? -13.023 8.812 3.012 1 97 88 GLN B CA 1
ATOM 1741 C C . GLN B 1 88 ? -12.008 7.723 2.682 1 97 88 GLN B C 1
ATOM 1743 O O . GLN B 1 88 ? -12.164 6.574 3.096 1 97 88 GLN B O 1
ATOM 1748 N N . ALA B 1 89 ? -10.969 8.086 1.895 1 97.5 89 ALA B N 1
ATOM 1749 C CA . ALA B 1 89 ? -9.922 7.125 1.548 1 97.5 89 ALA B CA 1
ATOM 1750 C C . ALA B 1 89 ? -9.25 6.574 2.801 1 97.5 89 ALA B C 1
ATOM 1752 O O . ALA B 1 89 ? -9.023 5.367 2.912 1 97.5 89 ALA B O 1
ATOM 1753 N N . ILE B 1 90 ? -8.961 7.398 3.727 1 97.88 90 ILE B N 1
ATOM 1754 C CA . ILE B 1 90 ? -8.305 7.012 4.973 1 97.88 90 ILE B CA 1
ATOM 1755 C C . ILE B 1 90 ? -9.203 6.047 5.746 1 97.88 90 ILE B C 1
ATOM 1757 O O . ILE B 1 90 ? -8.727 5.023 6.246 1 97.88 90 ILE B O 1
ATOM 1761 N N . ARG B 1 91 ? -10.461 6.336 5.797 1 96.88 91 ARG B N 1
ATOM 1762 C CA . ARG B 1 91 ? -11.398 5.48 6.516 1 96.88 91 ARG B CA 1
ATOM 1763 C C . ARG B 1 91 ? -11.508 4.109 5.855 1 96.88 91 ARG B C 1
ATOM 1765 O O . ARG B 1 91 ? -11.445 3.082 6.535 1 96.88 91 ARG B O 1
ATOM 1772 N N . ILE B 1 92 ? -11.68 4.09 4.617 1 96.38 92 ILE B N 1
ATOM 1773 C CA . ILE B 1 92 ? -11.859 2.838 3.893 1 96.38 92 ILE B CA 1
ATOM 1774 C C . ILE B 1 92 ? -10.617 1.965 4.051 1 96.38 92 ILE B C 1
ATOM 1776 O O . ILE B 1 92 ? -10.727 0.772 4.348 1 96.38 92 ILE B O 1
ATOM 1780 N N . ILE B 1 93 ? -9.438 2.568 3.863 1 96.88 93 ILE B N 1
ATOM 1781 C CA . ILE B 1 93 ? -8.195 1.804 3.986 1 96.88 93 ILE B CA 1
ATOM 1782 C C . ILE B 1 93 ? -8.07 1.25 5.402 1 96.88 93 ILE B C 1
ATOM 1784 O O . ILE B 1 93 ? -7.773 0.068 5.59 1 96.88 93 ILE B O 1
ATOM 1788 N N . GLY B 1 94 ? -8.312 2.037 6.324 1 96.25 94 GLY B N 1
ATOM 1789 C CA . GLY B 1 94 ? -8.094 1.683 7.719 1 96.25 94 GLY B CA 1
ATOM 1790 C C . GLY B 1 94 ? -9.133 0.71 8.25 1 96.25 94 GLY B C 1
ATOM 1791 O O . GLY B 1 94 ? -8.805 -0.177 9.047 1 96.25 94 GLY B O 1
ATOM 1792 N N . LYS B 1 95 ? -10.32 0.796 7.801 1 93.94 95 LYS B N 1
ATOM 1793 C CA . LYS B 1 95 ? -11.398 0.057 8.453 1 93.94 95 LYS B CA 1
ATOM 1794 C C . LYS B 1 95 ? -11.867 -1.112 7.594 1 93.94 95 LYS B C 1
ATOM 1796 O O . LYS B 1 95 ? -12.398 -2.096 8.109 1 93.94 95 LYS B O 1
ATOM 1801 N N . GLN B 1 96 ? -11.633 -1.054 6.297 1 93.06 96 GLN B N 1
ATOM 1802 C CA . GLN B 1 96 ? -12.266 -2.041 5.426 1 93.06 96 GLN B CA 1
ATOM 1803 C C . GLN B 1 96 ? -11.227 -2.803 4.609 1 93.06 96 GLN B C 1
ATOM 1805 O O . GLN B 1 96 ? -11.539 -3.822 3.992 1 93.06 96 GLN B O 1
ATOM 1810 N N . CYS B 1 97 ? -10.055 -2.297 4.543 1 95.56 97 CYS B N 1
ATOM 1811 C CA . CYS B 1 97 ? -9.086 -2.889 3.631 1 95.56 97 CYS B CA 1
ATOM 1812 C C . CYS B 1 97 ? -7.875 -3.422 4.391 1 95.56 97 CYS B C 1
ATOM 1814 O O . CYS B 1 97 ? -7.84 -4.594 4.766 1 95.56 97 CYS B O 1
ATOM 1816 N N . TRP B 1 98 ? -6.828 -2.525 4.602 1 95.88 98 TRP B N 1
ATOM 1817 C CA . TRP B 1 98 ? -5.535 -2.877 5.184 1 95.88 98 TRP B CA 1
ATOM 1818 C C . TRP B 1 98 ? -5.145 -1.892 6.281 1 95.88 98 TRP B C 1
ATOM 1820 O O . TRP B 1 98 ? -4.414 -0.93 6.027 1 95.88 98 TRP B O 1
ATOM 1830 N N . PRO B 1 99 ? -5.457 -2.172 7.516 1 95.44 99 PRO B N 1
ATOM 1831 C CA . PRO B 1 99 ? -5.156 -1.205 8.578 1 95.44 99 PRO B CA 1
ATOM 1832 C C . PRO B 1 99 ? -3.66 -0.939 8.727 1 95.44 99 PRO B C 1
ATOM 1834 O O . PRO B 1 99 ? -3.26 0.16 9.117 1 95.44 99 PRO B O 1
ATOM 1837 N N . ALA B 1 100 ? -2.83 -1.946 8.352 1 97.31 100 ALA B N 1
ATOM 1838 C CA . ALA B 1 100 ? -1.386 -1.807 8.516 1 97.31 100 ALA B CA 1
ATOM 1839 C C . ALA B 1 100 ? -0.78 -0.997 7.371 1 97.31 100 ALA B C 1
ATOM 1841 O O . ALA B 1 100 ? 0.413 -0.686 7.387 1 97.31 100 ALA B O 1
ATOM 1842 N N . MET B 1 101 ? -1.595 -0.597 6.387 1 97.94 101 MET B N 1
ATOM 1843 C CA . MET B 1 101 ? -1.124 0.112 5.199 1 97.94 101 MET B CA 1
ATOM 1844 C C . MET B 1 101 ? -0.466 1.434 5.578 1 97.94 101 MET B C 1
ATOM 1846 O O . MET B 1 101 ? 0.61 1.763 5.078 1 97.94 101 MET B O 1
ATOM 1850 N N . PHE B 1 102 ? -1.018 2.148 6.488 1 98.19 102 PHE B N 1
ATOM 1851 C CA . PHE B 1 102 ? -0.511 3.467 6.852 1 98.19 102 PHE B CA 1
ATOM 1852 C C . PHE B 1 102 ? 0.909 3.369 7.395 1 98.19 102 PHE B C 1
ATOM 1854 O O . PHE B 1 102 ? 1.799 4.102 6.957 1 98.19 102 PHE B O 1
ATOM 1861 N N . GLY B 1 103 ? 1.081 2.441 8.32 1 97.69 103 GLY B N 1
ATOM 1862 C CA . GLY B 1 103 ? 2.424 2.236 8.836 1 97.69 103 GLY B CA 1
ATOM 1863 C C . GLY B 1 103 ? 3.404 1.759 7.785 1 97.69 103 GLY B C 1
ATOM 1864 O O . GLY B 1 103 ? 4.566 2.176 7.773 1 97.69 103 GLY B O 1
ATOM 1865 N N . THR B 1 104 ? 2.949 0.95 6.938 1 97.75 104 THR B N 1
ATOM 1866 C CA . THR B 1 104 ? 3.787 0.366 5.895 1 97.75 104 THR B CA 1
ATOM 1867 C C . THR B 1 104 ? 4.301 1.444 4.945 1 97.75 104 THR B C 1
ATOM 1869 O O . THR B 1 104 ? 5.457 1.41 4.523 1 97.75 104 THR B O 1
ATOM 1872 N N . ILE B 1 105 ? 3.418 2.428 4.688 1 96.69 105 ILE B N 1
ATOM 1873 C CA . ILE B 1 105 ? 3.838 3.438 3.721 1 96.69 105 ILE B CA 1
ATOM 1874 C C . ILE B 1 105 ? 4.617 4.543 4.434 1 96.69 105 ILE B C 1
ATOM 1876 O O . ILE B 1 105 ? 5.199 5.418 3.787 1 96.69 105 ILE B O 1
ATOM 1880 N N . GLY B 1 106 ? 4.574 4.578 5.82 1 95.75 106 GLY B N 1
ATOM 1881 C CA . GLY B 1 106 ? 5.535 5.48 6.441 1 95.75 106 GLY B CA 1
ATOM 1882 C C . GLY B 1 106 ? 4.934 6.316 7.555 1 95.75 106 GLY B C 1
ATOM 1883 O O . GLY B 1 106 ? 5.633 7.109 8.188 1 95.75 106 GLY B O 1
ATOM 1884 N N . PHE B 1 107 ? 3.645 6.203 7.773 1 96.75 107 PHE B N 1
ATOM 1885 C CA . PHE B 1 107 ? 3.057 6.953 8.875 1 96.75 107 PHE B CA 1
ATOM 1886 C C . PHE B 1 107 ? 3.424 6.324 10.219 1 96.75 107 PHE B C 1
ATOM 1888 O O . PHE B 1 107 ? 3.455 5.098 10.344 1 96.75 107 PHE B O 1
ATOM 1895 N N . THR B 1 108 ? 3.666 7.23 11.148 1 96.69 108 THR B N 1
ATOM 1896 C CA . THR B 1 108 ? 3.809 6.742 12.516 1 96.69 108 THR B CA 1
ATOM 1897 C C . THR B 1 108 ? 2.445 6.414 13.117 1 96.69 108 THR B C 1
ATOM 1899 O O . THR B 1 108 ? 1.413 6.844 12.602 1 96.69 108 THR B O 1
ATOM 1902 N N . ASN B 1 109 ? 2.436 5.648 14.219 1 97.25 109 ASN B N 1
ATOM 1903 C CA . ASN B 1 109 ? 1.185 5.336 14.898 1 97.25 109 ASN B CA 1
ATOM 1904 C C . ASN B 1 109 ? 0.455 6.602 15.344 1 97.25 109 ASN B C 1
ATOM 1906 O O . ASN B 1 109 ? -0.769 6.688 15.234 1 97.25 109 ASN B O 1
ATOM 1910 N N . GLN B 1 110 ? 1.229 7.523 15.867 1 96.44 110 GLN B N 1
ATOM 1911 C CA . GLN B 1 110 ? 0.633 8.781 16.312 1 96.44 110 GLN B CA 1
ATOM 1912 C C . GLN B 1 110 ? -0.022 9.523 15.148 1 96.44 110 GLN B C 1
ATOM 1914 O O . GLN B 1 110 ? -1.14 10.023 15.281 1 96.44 110 GLN B O 1
ATOM 1919 N N . GLU B 1 111 ? 0.663 9.547 14.047 1 96.94 111 GLU B N 1
ATOM 1920 C CA . GLU B 1 111 ? 0.122 10.203 12.867 1 96.94 111 GLU B CA 1
ATOM 1921 C C . GLU B 1 111 ? -1.161 9.523 12.391 1 96.94 111 GLU B C 1
ATOM 1923 O O . GLU B 1 111 ? -2.129 10.203 12.031 1 96.94 111 GLU B O 1
ATOM 1928 N N . VAL B 1 112 ? -1.202 8.273 12.398 1 97.81 112 VAL B N 1
ATOM 1929 C CA . VAL B 1 112 ? -2.365 7.5 11.977 1 97.81 112 VAL B CA 1
ATOM 1930 C C . VAL B 1 112 ? -3.549 7.805 12.891 1 97.81 112 VAL B C 1
ATOM 1932 O O . VAL B 1 112 ? -4.66 8.047 12.422 1 97.81 112 VAL B O 1
ATOM 1935 N N . ASP B 1 113 ? -3.279 7.84 14.133 1 97.5 113 ASP B N 1
ATOM 1936 C CA . ASP B 1 113 ? -4.336 8.133 15.102 1 97.5 113 ASP B CA 1
ATOM 1937 C C . ASP B 1 113 ? -4.949 9.508 14.844 1 97.5 113 ASP B C 1
ATOM 1939 O O . ASP B 1 113 ? -6.172 9.656 14.867 1 97.5 113 ASP B O 1
ATOM 1943 N N . VAL B 1 114 ? -4.117 10.438 14.641 1 97.69 114 VAL B N 1
ATOM 1944 C CA . VAL B 1 114 ? -4.574 11.805 14.414 1 97.69 114 VAL B CA 1
ATOM 1945 C C . VAL B 1 114 ? -5.438 11.859 13.156 1 97.69 114 VAL B C 1
ATOM 1947 O O . VAL B 1 114 ? -6.52 12.453 13.156 1 97.69 114 VAL B O 1
ATOM 1950 N N . LEU B 1 115 ? -4.957 11.234 12.031 1 97.88 115 LEU B N 1
ATOM 1951 C CA . LEU B 1 115 ? -5.691 11.227 10.766 1 97.88 115 LEU B CA 1
ATOM 1952 C C . LEU B 1 115 ? -7.055 10.555 10.938 1 97.88 115 LEU B C 1
ATOM 1954 O O . LEU B 1 115 ? -8.078 11.109 10.523 1 97.88 115 LEU B O 1
ATOM 1958 N N . GLN B 1 116 ? -7.07 9.414 11.523 1 97.69 116 GLN B N 1
ATOM 1959 C CA . GLN B 1 116 ? -8.312 8.656 11.664 1 97.69 116 GLN B CA 1
ATOM 1960 C C . GLN B 1 116 ? -9.281 9.359 12.602 1 97.69 116 GLN B C 1
ATOM 1962 O O . GLN B 1 116 ? -10.484 9.406 12.336 1 97.69 116 GLN B O 1
ATOM 1967 N N . ASP B 1 117 ? -8.734 9.898 13.695 1 97.12 117 ASP B N 1
ATOM 1968 C CA . ASP B 1 117 ? -9.586 10.656 14.609 1 97.12 117 ASP B CA 1
ATOM 1969 C C . ASP B 1 117 ? -10.219 11.852 13.914 1 97.12 117 ASP B C 1
ATOM 1971 O O . ASP B 1 117 ? -11.414 12.117 14.086 1 97.12 117 ASP B O 1
ATOM 1975 N N . TYR B 1 118 ? -9.445 12.547 13.211 1 97.5 118 TYR B N 1
ATOM 1976 C CA . TYR B 1 118 ? -9.977 13.695 12.477 1 97.5 118 TYR B CA 1
ATOM 1977 C C . TYR B 1 118 ? -11.094 13.273 11.531 1 97.5 118 TYR B C 1
ATOM 1979 O O . TYR B 1 118 ? -12.172 13.875 11.531 1 97.5 118 TYR B O 1
ATOM 1987 N N . CYS B 1 119 ? -10.859 12.266 10.734 1 97.44 119 CYS B N 1
ATOM 1988 C CA . CYS B 1 119 ? -11.805 11.828 9.719 1 97.44 119 CYS B CA 1
ATOM 1989 C C . CYS B 1 119 ? -13.055 11.234 10.359 1 97.44 119 CYS B C 1
ATOM 1991 O O . CYS B 1 119 ? -14.156 11.359 9.82 1 97.44 119 CYS B O 1
ATOM 1993 N N . ASP B 1 120 ? -12.93 10.617 11.438 1 95.44 120 ASP B N 1
ATOM 1994 C CA . ASP B 1 120 ? -14.094 10.094 12.156 1 95.44 120 ASP B CA 1
ATOM 1995 C C . ASP B 1 120 ? -14.977 11.227 12.68 1 95.44 120 ASP B C 1
ATOM 1997 O O . ASP B 1 120 ? -16.203 11.102 12.703 1 95.44 120 ASP B O 1
ATOM 2001 N N . ASP B 1 121 ? -14.391 12.266 13.07 1 93.19 121 ASP B N 1
ATOM 2002 C CA . ASP B 1 121 ? -15.133 13.414 13.586 1 93.19 121 ASP B CA 1
ATOM 2003 C C . ASP B 1 121 ? -15.875 14.133 12.461 1 93.19 121 ASP B C 1
ATOM 2005 O O . ASP B 1 121 ? -16.969 14.672 12.672 1 93.19 121 ASP B O 1
ATOM 2009 N N . GLN B 1 122 ? -15.297 14.242 11.297 1 87.69 122 GLN B N 1
ATOM 2010 C CA . GLN B 1 122 ? -15.93 14.906 10.164 1 87.69 122 GLN B CA 1
ATOM 2011 C C . GLN B 1 122 ? -17.156 14.141 9.68 1 87.69 122 GLN B C 1
ATOM 2013 O O . GLN B 1 122 ? -18.094 14.727 9.133 1 87.69 122 GLN B O 1
ATOM 2018 N N . GLN B 1 123 ? -17.125 12.891 9.672 1 73.94 123 GLN B N 1
ATOM 2019 C CA . GLN B 1 123 ? -18.281 12.094 9.297 1 73.94 123 GLN B CA 1
ATOM 2020 C C . GLN B 1 123 ? -19.438 12.328 10.266 1 73.94 123 GLN B C 1
ATOM 2022 O O . GLN B 1 123 ? -20.594 12.391 9.852 1 73.94 123 GLN B O 1
ATOM 2027 N N . THR B 1 124 ? -19.047 12.43 11.43 1 66.75 124 THR B N 1
ATOM 2028 C CA . THR B 1 124 ? -20.094 12.641 12.43 1 66.75 124 THR B CA 1
ATOM 2029 C C . THR B 1 124 ? -20.719 14.023 12.273 1 66.75 124 THR B C 1
ATOM 2031 O O . THR B 1 124 ? -21.922 14.195 12.469 1 66.75 124 THR B O 1
ATOM 2034 N N . THR B 1 125 ? -19.938 14.906 11.875 1 61.72 125 THR B N 1
ATOM 2035 C CA . THR B 1 125 ? -20.484 16.25 11.742 1 61.72 125 THR B CA 1
ATOM 2036 C C . THR B 1 125 ? -21.391 16.359 10.523 1 61.72 125 THR B C 1
ATOM 2038 O O . THR B 1 125 ? -22.438 17.016 10.57 1 61.72 125 THR B O 1
ATOM 2041 N N . THR B 1 126 ? -21 15.711 9.406 1 59.03 126 THR B N 1
ATOM 2042 C CA . THR B 1 126 ? -21.859 15.766 8.219 1 59.03 126 THR B CA 1
ATOM 2043 C C . THR B 1 126 ? -23.172 15.031 8.461 1 59.03 126 THR B C 1
ATOM 2045 O O . THR B 1 126 ? -24.219 15.453 7.984 1 59.03 126 THR B O 1
ATOM 2048 N N . THR B 1 127 ? -22.984 13.883 9.133 1 56.06 127 THR B N 1
ATOM 2049 C CA . THR B 1 127 ? -24.219 13.172 9.43 1 56.06 127 THR B CA 1
ATOM 2050 C C . THR B 1 127 ? -25.078 13.977 10.398 1 56.06 127 THR B C 1
ATOM 2052 O O . THR B 1 127 ? -26.312 13.977 10.289 1 56.06 127 THR B O 1
ATOM 2055 N N . LYS B 1 128 ? -24.391 14.688 11.273 1 56.03 128 LYS B N 1
ATOM 2056 C CA . LYS B 1 128 ? -25.172 15.461 12.242 1 56.03 128 LYS B CA 1
ATOM 2057 C C . LYS B 1 128 ? -25.875 16.641 11.57 1 56.03 128 LYS B C 1
ATOM 2059 O O . LYS B 1 128 ? -27.016 16.953 11.898 1 56.03 128 LYS B O 1
ATOM 2064 N N . THR B 1 129 ? -25.188 17.25 10.664 1 56.16 129 THR B N 1
ATOM 2065 C CA . THR B 1 129 ? -25.781 18.406 10.023 1 56.16 129 THR B CA 1
ATOM 2066 C C . THR B 1 129 ? -26.969 18 9.156 1 56.16 129 THR B C 1
ATOM 2068 O O . THR B 1 129 ? -27.969 18.719 9.078 1 56.16 129 THR B O 1
ATOM 2071 N N . LEU B 1 130 ? -26.781 16.812 8.547 1 54.69 130 LEU B N 1
ATOM 2072 C CA . LEU B 1 130 ? -27.891 16.375 7.715 1 54.69 130 LEU B CA 1
ATOM 2073 C C . LEU B 1 130 ? -29.094 15.984 8.57 1 54.69 130 LEU B C 1
ATOM 2075 O O . LEU B 1 130 ? -30.234 16.234 8.188 1 54.69 130 LEU B O 1
ATOM 2079 N N . HIS B 1 131 ? -28.641 15.344 9.625 1 55.22 131 HIS B N 1
ATOM 2080 C CA . HIS B 1 131 ? -29.75 14.961 10.484 1 55.22 131 HIS B CA 1
ATOM 2081 C C . HIS B 1 131 ? -30.328 16.188 11.203 1 55.22 131 HIS B C 1
ATOM 2083 O O . HIS B 1 131 ? -31.531 16.234 11.461 1 55.22 131 HIS B O 1
ATOM 2089 N N . GLY B 1 132 ? -29.484 17.125 11.531 1 52.94 132 GLY B N 1
ATOM 2090 C CA . GLY B 1 132 ? -30 18.297 12.211 1 52.94 132 GLY B CA 1
ATOM 2091 C C . GLY B 1 132 ? -30.859 19.172 11.328 1 52.94 132 GLY B C 1
ATOM 2092 O O . GLY B 1 132 ? -31.781 19.828 11.812 1 52.94 132 GLY B O 1
ATOM 2093 N N . LYS B 1 133 ? -30.484 19.359 10.117 1 55.28 133 LYS B N 1
ATOM 2094 C CA . LYS B 1 133 ? -31.281 20.234 9.273 1 55.28 133 LYS B CA 1
ATOM 2095 C C . LYS B 1 133 ? -32.656 19.656 9 1 55.28 133 LYS B C 1
ATOM 2097 O O . LYS B 1 133 ? -33.594 20.391 8.648 1 55.28 133 LYS B O 1
ATOM 2102 N N . PHE B 1 134 ? -32.75 18.312 9.055 1 54.25 134 PHE B N 1
ATOM 2103 C CA . PHE B 1 134 ? -34.094 17.781 8.734 1 54.25 134 PHE B CA 1
ATOM 2104 C C . PHE B 1 134 ? -35 17.812 9.953 1 54.25 134 PHE B C 1
ATOM 2106 O O . PHE B 1 134 ? -36.219 17.656 9.836 1 54.25 134 PHE B O 1
ATOM 2113 N N . TYR B 1 135 ? -34.375 17.938 11.133 1 52.78 135 TYR B N 1
ATOM 2114 C CA . TYR B 1 135 ? -35.281 17.938 12.266 1 52.78 135 TYR B CA 1
ATOM 2115 C C . TYR B 1 135 ? -35.562 19.359 12.742 1 52.78 135 TYR B C 1
ATOM 2117 O O . TYR B 1 135 ? -36.312 19.578 13.688 1 52.78 135 TYR B O 1
ATOM 2125 N N . SER B 1 136 ? -34.812 20.297 12.172 1 40.44 136 SER B N 1
ATOM 2126 C CA . SER B 1 136 ? -35.312 21.594 12.617 1 40.44 136 SER B CA 1
ATOM 2127 C C . SER B 1 136 ? -36.438 22.094 11.711 1 40.44 136 SER B C 1
ATOM 2129 O O . SER B 1 136 ? -36.438 21.844 10.5 1 40.44 136 SER B O 1
#

Radius of gyration: 35.49 Å; Cα contacts (8 Å, |Δi|>4): 188; chains: 2; bounding box: 75×130×102 Å

pLDDT: mean 77.44, std 21.13, range [32.84, 98.25]

Foldseek 3Di:
DPPPPPVVVVVVVVVVVVVVVPPPPPPPPPPPPPPVVVVVVVCVLCLNDPPPLSVLQVVLVVQLVVCVVVLVVCVVVVNDDDDLSNLVSLCSNCPRHPVCVCVVVPDDPVSNVSSNVSSVVVVVVVVCVVVVVVVD/DPPPPPVVVVVVVVVVVVVVVPPPPPPPPPPPPPPVVVVVVVCVLCLNDPPPLSVLLVVLVVLLVVCVVVLVVCVVVVNDDDDLSNLVSLCSNCPRHPVCVCVVVPDDPVSNVSSNVSSVVVVVVVVCVVVVVVVD

Secondary structure (DSSP, 8-state):
-GGGGHHHHHHHHHHHHHHTTTT-----------HHHHHHHHHHHTT-SSSHHHHHHHHHHHHHHHTHHHHHHHHHTTS----HHHHHHHHHIIIII-TTHHHHHT--HHHHHHHHHHHHHHHHHHHHHHHHHHH-/-GGGGHHHHHHHHHHHHHHHHHT-----------HHHHHHHHHHHTT-SSSHHHHHHHHHHHHHHHTHHHHHHHHHTTS----HHHHHHHHHIIIII-TTHHHHHT--HHHHHHHHHHHHHHHHHHHHHHHHHHH-

Sequence (272 aa):
MATTQYSLNNTILLVLALVFLAMALPTSMARVRNDHDDHNELISRLKLDSSSSSNNCWDSLIELQSCTTEVIMFFLNGETYLGPSCCQAIRIIGKQCWPAMFGTIGFTNQEVDVLQDYCDDQQTTTTKTLHGKFYSMATTQYSLNNTILLVLALVFLAMALPTSMARVRNDHDDHNELISRLKLDSSSSSNNCWDSLIELQSCTTEVIMFFLNGETYLGPSCCQAIRIIGKQCWPAMFGTIGFTNQEVDVLQDYCDDQQTTTTKTLHGKFYS

InterPro domains:
  IPR008502 Prolamin-like domain [PF05617] (56-120)
  IPR044711 Egg cell-secreted protein 1.1-1.5 [PTHR35293] (11-125)

Organism: Cannabis sativa (NCBI:txid3483)

Nearest PDB structures (foldseek):
  6r4v-assembly1_D  TM=2.998E-01  e=2.518E+00  Homo sapiens
  6g31-assembly2_G-2  TM=2.983E-01  e=9.960E+00  Homo sapiens
  6r4v-assembly1_D  TM=3.012E-01  e=1.687E+00  Homo sapiens
  6g31-assembly2_G-2  TM=2.983E-01  e=7.483E+00  Homo sapiens

Solvent-accessible surface area (backbone atoms only — not comparable to full-atom values): 15453 Å² total; per-residue (Å²): 135,77,78,68,65,67,62,61,59,58,58,56,57,54,58,60,59,60,62,64,65,66,66,70,58,75,73,72,71,70,69,71,71,57,65,69,58,57,50,57,48,50,38,51,45,56,36,62,40,88,46,77,70,22,60,45,32,61,54,21,52,52,43,40,63,72,37,42,65,53,53,52,47,17,66,70,62,72,64,73,60,74,57,68,70,45,36,49,19,52,46,44,30,50,74,71,60,35,60,60,44,52,51,50,48,45,45,49,73,69,54,48,50,53,53,51,52,51,39,56,52,52,51,51,48,53,52,44,50,56,54,48,60,68,70,99,134,80,77,71,68,66,63,63,59,58,58,55,56,56,58,58,59,60,63,65,65,66,66,69,57,75,75,73,70,72,69,70,72,56,64,70,60,55,49,57,48,49,37,52,44,56,35,63,42,88,45,78,68,21,59,45,34,62,52,21,52,51,44,40,63,73,36,43,66,51,53,52,48,15,67,70,63,73,64,72,60,76,56,68,69,44,36,49,19,52,48,44,30,50,74,72,62,34,60,58,44,51,52,51,48,45,45,48,72,69,55,48,49,52,53,52,52,52,38,55,51,53,52,50,48,54,52,44,50,56,53,47,61,70,71,100